Protein AF-A0A9D9M6G2-F1 (afdb_monomer_lite)

Foldseek 3Di:
DDPVVVVVPPPDDDDPPDPDDDDDDDDDDDDDDDDPPDPPPLQAAEAEAEAADPDCPFQSNLLSVLLQLLQPVQDPSYHYHYDYPNPDDPVPVDDDDDAAAAAEAEEEEQADPVGDPDPVVPVVQVVCCVGHRHYHYQYHYNADPDPDPVVDDPVVDDPVVSVVSCVVPVVVSSVSSSNNSNCRNVVD

pLDDT: mean 75.27, std 22.35, range [24.88, 98.12]

Radius of gyration: 24.52 Å; chains: 1; bounding box: 41×68×73 Å

Secondary structure (DSSP, 8-state):
--TTTHHHHSSSSS-------S---------------------PEEEEEEE--SSTTSHHHHHHHHHHHHHHTT-TTEEEEEEEGGG---SS----PPSS--EEEEEE-SS-GGG----TTTHHHHHHHHHT-PEEEEEE-S--S-S-GGGS--TTS-HHHHHHHHHHHHHHHHHHHHHHHHHHHHT-

Structure (mmCIF, N/CA/C/O backbone):
data_AF-A0A9D9M6G2-F1
#
_entry.id   AF-A0A9D9M6G2-F1
#
loop_
_atom_site.group_PDB
_atom_site.id
_atom_site.type_symbol
_atom_site.label_atom_id
_atom_site.label_alt_id
_atom_site.label_comp_id
_atom_site.label_asym_id
_atom_site.label_entity_id
_atom_site.label_seq_id
_atom_site.pdbx_PDB_ins_code
_atom_site.Cartn_x
_atom_site.Cartn_y
_atom_site.Cartn_z
_atom_site.occupancy
_atom_site.B_iso_or_equiv
_atom_site.auth_seq_id
_atom_site.auth_comp_id
_atom_site.auth_asym_id
_atom_site.auth_atom_id
_atom_site.pdbx_PDB_model_num
ATOM 1 N N . MET A 1 1 ? -18.001 -50.322 -8.646 1.00 49.09 1 MET A N 1
ATOM 2 C CA . MET A 1 1 ? -17.540 -49.793 -7.347 1.00 49.09 1 MET A CA 1
ATOM 3 C C . MET A 1 1 ? -18.207 -48.432 -7.159 1.00 49.09 1 MET A C 1
ATOM 5 O O . MET A 1 1 ? -18.022 -47.574 -8.016 1.00 49.09 1 MET A O 1
ATOM 9 N N . ASP A 1 2 ? -19.110 -48.299 -6.179 1.00 44.12 2 ASP A N 1
ATOM 10 C CA . ASP A 1 2 ? -19.956 -47.106 -5.958 1.00 44.12 2 ASP A CA 1
ATOM 11 C C . ASP A 1 2 ? -19.103 -45.955 -5.378 1.00 44.12 2 ASP A C 1
ATOM 13 O O . ASP A 1 2 ? -18.269 -46.165 -4.498 1.00 44.12 2 ASP A O 1
ATOM 17 N N . ARG A 1 3 ? -19.305 -44.718 -5.863 1.00 41.91 3 ARG A N 1
ATOM 18 C CA . ARG A 1 3 ? -18.607 -43.504 -5.386 1.00 41.91 3 ARG A CA 1
ATOM 19 C C . ARG A 1 3 ? -18.877 -43.193 -3.908 1.00 41.91 3 ARG A C 1
ATOM 21 O O . ARG A 1 3 ? -18.159 -42.386 -3.326 1.00 41.91 3 ARG A O 1
ATOM 28 N N . ARG A 1 4 ? -19.890 -43.817 -3.300 1.00 41.16 4 ARG A N 1
ATOM 29 C CA . ARG A 1 4 ? -20.199 -43.695 -1.867 1.00 41.16 4 ARG A CA 1
ATOM 30 C C . ARG A 1 4 ? -19.325 -44.570 -0.960 1.00 41.16 4 ARG A C 1
ATOM 32 O O . ARG A 1 4 ? -19.253 -44.275 0.230 1.00 41.16 4 ARG A O 1
ATOM 39 N N . ASP A 1 5 ? -18.606 -45.549 -1.511 1.00 43.22 5 ASP A N 1
ATOM 40 C CA . ASP A 1 5 ? -17.705 -46.420 -0.741 1.00 43.22 5 ASP A CA 1
ATOM 41 C C . ASP A 1 5 ? -16.263 -45.882 -0.682 1.00 43.22 5 ASP A C 1
ATOM 43 O O . ASP A 1 5 ? -15.567 -46.091 0.306 1.00 43.22 5 ASP A O 1
ATOM 47 N N . PHE A 1 6 ? -15.836 -45.072 -1.661 1.00 45.56 6 PHE A N 1
ATOM 48 C CA . PHE A 1 6 ? -14.508 -44.428 -1.663 1.00 45.56 6 PHE A CA 1
ATOM 49 C C . PHE A 1 6 ? -14.333 -43.393 -0.533 1.00 45.56 6 PHE A C 1
ATOM 51 O O . PHE A 1 6 ? -13.228 -43.173 -0.051 1.00 45.56 6 PHE A O 1
ATOM 58 N N . LEU A 1 7 ? -15.428 -42.789 -0.057 1.00 41.19 7 LEU A N 1
ATOM 59 C CA . LEU A 1 7 ? -15.407 -41.801 1.031 1.00 41.19 7 LEU A CA 1
ATOM 60 C C . LEU A 1 7 ? -15.422 -42.422 2.439 1.00 41.19 7 LEU A C 1
ATOM 62 O O . LEU A 1 7 ? -15.300 -41.690 3.419 1.00 41.19 7 LEU A O 1
ATOM 66 N N . LYS A 1 8 ? -15.555 -43.750 2.564 1.00 37.75 8 LYS A N 1
ATOM 67 C CA . LYS A 1 8 ? -15.544 -44.448 3.862 1.00 37.75 8 LYS A CA 1
ATOM 68 C C . LYS A 1 8 ? -14.192 -45.062 4.235 1.00 37.75 8 LYS A C 1
ATOM 70 O O . LYS A 1 8 ? -14.011 -45.400 5.398 1.00 37.75 8 LYS A O 1
ATOM 75 N N . GLU A 1 9 ? -13.227 -45.119 3.315 1.00 42.84 9 GLU A N 1
ATOM 76 C CA . GLU A 1 9 ? -11.893 -45.692 3.579 1.00 42.84 9 GLU A CA 1
ATOM 77 C C . GLU A 1 9 ? -10.728 -44.685 3.519 1.00 42.84 9 GLU A C 1
ATOM 79 O O . GLU A 1 9 ? -9.611 -45.034 3.882 1.00 42.84 9 GLU A O 1
ATOM 84 N N . SER A 1 10 ? -10.959 -43.412 3.169 1.00 36.81 10 SER A N 1
ATOM 85 C CA . SER A 1 10 ? -9.901 -42.379 3.153 1.00 36.81 10 SER A CA 1
ATOM 86 C C . SER A 1 10 ? -9.982 -41.354 4.298 1.00 36.81 10 SER A C 1
ATOM 88 O O . SER A 1 10 ? -9.267 -40.356 4.273 1.00 36.81 10 SER A O 1
ATOM 90 N N . ALA A 1 11 ? -10.861 -41.565 5.286 1.00 38.44 11 ALA A N 1
ATOM 91 C CA . ALA A 1 11 ? -11.094 -40.642 6.408 1.00 38.44 11 ALA A CA 1
ATOM 92 C C . ALA A 1 11 ? -10.536 -41.133 7.760 1.00 38.44 11 ALA A C 1
ATOM 94 O O . ALA A 1 11 ? -10.826 -40.545 8.801 1.00 38.44 11 ALA A O 1
ATOM 95 N N . ILE A 1 12 ? -9.718 -42.190 7.769 1.00 37.72 12 ILE A N 1
ATOM 96 C CA . ILE A 1 12 ? -9.075 -42.705 8.982 1.00 37.72 12 ILE A CA 1
ATOM 97 C C . ILE A 1 12 ? -7.568 -42.744 8.751 1.00 37.72 12 ILE A C 1
ATOM 99 O O . ILE A 1 12 ? -7.065 -43.576 8.005 1.00 37.72 12 ILE A O 1
ATOM 103 N N . GLY A 1 13 ? -6.857 -41.842 9.425 1.00 33.88 13 GLY A N 1
ATOM 104 C CA . GLY A 1 13 ? -5.403 -41.891 9.540 1.00 33.88 13 GLY A CA 1
ATOM 105 C C . GLY A 1 13 ? -4.716 -40.615 9.083 1.00 33.88 13 GLY A C 1
ATOM 106 O O . GLY A 1 13 ? -4.194 -40.572 7.978 1.00 33.88 13 GLY A O 1
ATOM 107 N N . ILE A 1 14 ? -4.704 -39.595 9.951 1.00 29.80 14 ILE A N 1
ATOM 108 C CA . ILE A 1 14 ? -3.512 -38.845 10.406 1.00 29.80 14 ILE A CA 1
ATOM 109 C C . ILE A 1 14 ? -3.977 -37.545 11.104 1.00 29.80 14 ILE A C 1
ATOM 111 O O . ILE A 1 14 ? -4.541 -36.645 10.492 1.00 29.80 14 ILE A O 1
ATOM 115 N N . ALA A 1 15 ? -3.681 -37.472 12.408 1.00 29.16 15 ALA A N 1
ATOM 116 C CA . ALA A 1 15 ? -3.477 -36.253 13.204 1.00 29.16 15 ALA A CA 1
ATOM 117 C C . ALA A 1 15 ? -4.670 -35.487 13.828 1.00 29.16 15 ALA A C 1
ATOM 119 O O . ALA A 1 15 ? -4.557 -34.295 14.100 1.00 29.16 15 ALA A O 1
ATOM 120 N N . ALA A 1 16 ? -5.736 -36.179 14.240 1.00 28.59 16 ALA A N 1
ATOM 121 C CA . ALA A 1 16 ? -6.472 -35.791 15.453 1.00 28.59 16 ALA A CA 1
ATOM 122 C C . ALA A 1 16 ? -5.753 -36.387 16.681 1.00 28.59 16 ALA A C 1
ATOM 124 O O . ALA A 1 16 ? -6.179 -37.400 17.225 1.00 28.59 16 ALA A O 1
ATOM 125 N N . LEU A 1 17 ? -4.592 -35.832 17.056 1.00 28.36 17 LEU A N 1
ATOM 126 C CA . LEU A 1 17 ? -3.816 -36.303 18.214 1.00 28.36 17 LEU A CA 1
ATOM 127 C C . LEU A 1 17 ? -2.904 -35.193 18.774 1.00 28.36 17 LEU A C 1
ATOM 129 O O . LEU A 1 17 ? -1.685 -35.269 18.694 1.00 28.36 17 LEU A O 1
ATOM 133 N N . ALA A 1 18 ? -3.507 -34.126 19.308 1.00 25.58 18 ALA A N 1
ATOM 134 C CA . ALA A 1 18 ? -2.809 -33.129 20.134 1.00 25.58 18 ALA A CA 1
ATOM 135 C C . ALA A 1 18 ? -3.772 -32.368 21.072 1.00 25.58 18 ALA A C 1
ATOM 137 O O . ALA A 1 18 ? -3.636 -31.164 21.267 1.00 25.58 18 ALA A O 1
ATOM 138 N N . PHE A 1 19 ? -4.776 -33.055 21.633 1.00 25.86 19 PHE A N 1
ATOM 139 C CA . PHE A 1 19 ? -5.752 -32.449 22.550 1.00 25.86 19 PHE A CA 1
ATOM 140 C C . PHE A 1 19 ? -5.958 -33.288 23.821 1.00 25.86 19 PHE A C 1
ATOM 142 O O . PHE A 1 19 ? -7.085 -33.587 24.179 1.00 25.86 19 PHE A O 1
ATOM 149 N N . THR A 1 20 ? -4.880 -33.686 24.506 1.00 27.19 20 THR A N 1
ATOM 150 C CA . THR A 1 20 ? -4.942 -34.270 25.868 1.00 27.19 20 THR A CA 1
ATOM 151 C C . THR A 1 20 ? -3.605 -34.100 26.600 1.00 27.19 20 THR A C 1
ATOM 153 O O . THR A 1 20 ? -2.796 -35.018 26.687 1.00 27.19 20 THR A O 1
ATOM 156 N N . SER A 1 21 ? -3.349 -32.888 27.077 1.00 24.88 21 SER A N 1
ATOM 157 C CA . SER A 1 21 ? -2.364 -32.529 28.109 1.00 24.88 21 SER A CA 1
ATOM 158 C C . SER A 1 21 ? -2.663 -31.054 28.385 1.00 24.88 21 SER A C 1
ATOM 160 O O . SER A 1 21 ? -2.397 -30.213 27.539 1.00 24.88 21 SER A O 1
ATOM 162 N N . LEU A 1 22 ? -3.407 -30.653 29.414 1.00 28.62 22 LEU A N 1
ATOM 163 C CA . LEU A 1 22 ? -3.025 -30.776 30.811 1.00 28.62 22 LEU A CA 1
ATOM 164 C C . LEU A 1 22 ? -4.238 -30.373 31.683 1.00 28.62 22 LEU A C 1
ATOM 166 O O . LEU A 1 22 ? -4.381 -29.218 32.069 1.00 28.62 22 LEU A O 1
ATOM 170 N N . LEU A 1 23 ? -5.146 -31.303 31.964 1.00 31.20 23 LEU A N 1
ATOM 171 C CA . LEU A 1 23 ? -6.143 -31.156 33.025 1.00 31.20 23 LEU A CA 1
ATOM 172 C C . LEU A 1 23 ? -6.318 -32.531 33.652 1.00 31.20 23 LEU A C 1
ATOM 174 O O . LEU A 1 23 ? -7.032 -33.353 33.100 1.00 31.20 23 LEU A O 1
ATOM 178 N N . ASP A 1 24 ? -5.570 -32.781 34.725 1.00 33.12 24 ASP A N 1
ATOM 179 C CA . ASP A 1 24 ? -6.000 -33.582 35.875 1.00 33.12 24 ASP A CA 1
ATOM 180 C C . ASP A 1 24 ? -4.884 -33.592 36.930 1.00 33.12 24 ASP A C 1
ATOM 182 O O . ASP A 1 24 ? -4.073 -34.504 37.039 1.00 33.12 24 ASP A O 1
ATOM 186 N N . HIS A 1 25 ? -4.868 -32.543 37.748 1.00 37.06 25 HIS A N 1
ATOM 187 C CA . HIS A 1 25 ? -4.640 -32.721 39.176 1.00 37.06 25 HIS A CA 1
ATOM 188 C C . HIS A 1 25 ? -5.769 -31.985 39.894 1.00 37.06 25 HIS A C 1
ATOM 190 O O . HIS A 1 25 ? -5.818 -30.757 39.934 1.00 37.06 25 HIS A O 1
ATOM 196 N N . GLN A 1 26 ? -6.723 -32.763 40.402 1.00 36.97 26 GLN A N 1
ATOM 197 C CA . GLN A 1 26 ? -7.749 -32.290 41.321 1.00 36.97 26 GLN A CA 1
ATOM 198 C C . GLN A 1 26 ? -7.142 -31.941 42.685 1.00 36.97 26 GLN A C 1
ATOM 200 O O . GLN A 1 26 ? -6.177 -32.584 43.096 1.00 36.97 26 GLN A O 1
ATOM 205 N N . VAL A 1 27 ? -7.764 -30.996 43.406 1.00 30.14 27 VAL A N 1
ATOM 206 C CA . VAL A 1 27 ? -8.421 -31.237 44.713 1.00 30.14 27 VAL A CA 1
ATOM 207 C C . VAL A 1 27 ? -9.147 -29.962 45.215 1.00 30.14 27 VAL A C 1
ATOM 209 O O . VAL A 1 27 ? -8.567 -28.884 45.275 1.00 30.14 27 VAL A O 1
ATOM 212 N N . ALA A 1 28 ? -10.405 -30.181 45.635 1.00 30.97 28 ALA A N 1
ATOM 213 C CA . ALA A 1 28 ? -11.225 -29.495 46.657 1.00 30.97 28 ALA A CA 1
ATOM 214 C C . ALA A 1 28 ? -11.990 -28.168 46.383 1.00 30.97 28 ALA A C 1
ATOM 216 O O . ALA A 1 28 ? -11.460 -27.071 46.496 1.00 30.97 28 ALA A O 1
ATOM 217 N N . ALA A 1 29 ? -13.308 -28.353 46.184 1.00 33.28 29 ALA A N 1
ATOM 218 C CA . ALA A 1 29 ? -14.480 -27.770 46.879 1.00 33.28 29 ALA A CA 1
ATOM 219 C C . ALA A 1 29 ? -14.690 -26.235 47.026 1.00 33.28 29 ALA A C 1
ATOM 221 O O . ALA A 1 29 ? -13.893 -25.506 47.601 1.00 33.28 29 ALA A O 1
ATOM 222 N N . ALA A 1 30 ? -15.879 -25.804 46.575 1.00 36.81 30 ALA A N 1
ATOM 223 C CA . ALA A 1 30 ? -16.437 -24.441 46.520 1.00 36.81 30 ALA A CA 1
ATOM 224 C C . ALA A 1 30 ? -16.977 -23.907 47.883 1.00 36.81 30 ALA A C 1
ATOM 226 O O . ALA A 1 30 ? -17.048 -24.686 48.835 1.00 36.81 30 ALA A O 1
ATOM 227 N N . PRO A 1 31 ? -17.417 -22.624 48.002 1.00 42.97 31 PRO A N 1
ATOM 228 C CA . PRO A 1 31 ? -18.751 -22.259 47.495 1.00 42.97 31 PRO A CA 1
ATOM 229 C C . PRO A 1 31 ? -18.906 -20.852 46.867 1.00 42.97 31 PRO A C 1
ATOM 231 O O . PRO A 1 31 ? -18.191 -19.905 47.168 1.00 42.97 31 PRO A O 1
ATOM 234 N N . ALA A 1 32 ? -19.906 -20.784 45.983 1.00 47.78 32 ALA A N 1
ATOM 235 C CA . ALA A 1 32 ? -20.734 -19.653 45.554 1.00 47.78 32 ALA A CA 1
ATOM 236 C C . ALA A 1 32 ? -20.305 -18.216 45.922 1.00 47.78 32 ALA A C 1
ATOM 238 O O . ALA A 1 32 ? -20.498 -17.787 47.050 1.00 47.78 32 ALA A O 1
ATOM 239 N N . GLU A 1 33 ? -19.946 -17.416 44.910 1.00 39.28 33 GLU A N 1
ATOM 240 C CA . GLU A 1 33 ? -20.685 -16.183 44.604 1.00 39.28 33 GLU A CA 1
ATOM 241 C C . GLU A 1 33 ? -20.254 -15.537 43.278 1.00 39.28 33 GLU A C 1
ATOM 243 O O . GLU A 1 33 ? -19.082 -15.468 42.917 1.00 39.28 33 GLU A O 1
ATOM 248 N N . ARG A 1 34 ? -21.261 -14.963 42.611 1.00 37.72 34 ARG A N 1
ATOM 249 C CA . ARG A 1 34 ? -21.182 -13.984 41.520 1.00 37.72 34 ARG A CA 1
ATOM 250 C C . ARG A 1 34 ? -20.917 -14.509 40.107 1.00 37.72 34 ARG A C 1
ATOM 252 O O . ARG A 1 34 ? -19.936 -14.187 39.442 1.00 37.72 34 ARG A O 1
ATOM 259 N N . ILE A 1 35 ? -21.977 -15.106 39.564 1.00 47.25 35 ILE A N 1
ATOM 260 C CA . ILE A 1 35 ? -22.379 -14.877 38.173 1.00 47.25 35 ILE A CA 1
ATOM 261 C C . ILE A 1 35 ? -22.394 -13.357 37.930 1.00 47.25 35 ILE A C 1
ATOM 263 O O . ILE A 1 35 ? -23.303 -12.648 38.359 1.00 47.25 35 ILE A O 1
ATOM 267 N N . LYS A 1 36 ? -21.380 -12.834 37.239 1.00 39.78 36 LYS A N 1
ATOM 268 C CA . LYS A 1 36 ? -21.547 -11.638 36.414 1.00 39.78 36 LYS A CA 1
ATOM 269 C C . LYS A 1 36 ? -21.585 -12.121 34.983 1.00 39.78 36 LYS A C 1
ATOM 271 O O . LYS A 1 36 ? -20.552 -12.244 34.334 1.00 39.78 36 LYS A O 1
ATOM 276 N N . ASN A 1 37 ? -22.803 -12.379 34.527 1.00 39.97 37 ASN A N 1
ATOM 277 C CA . ASN A 1 37 ? -23.152 -12.404 33.121 1.00 39.97 37 ASN A CA 1
ATOM 278 C C . ASN A 1 37 ? -22.833 -11.001 32.567 1.00 39.97 37 ASN A C 1
ATOM 280 O O . ASN A 1 37 ? -23.676 -10.108 32.553 1.00 39.97 37 ASN A O 1
ATOM 284 N N . ARG A 1 38 ? -21.558 -10.738 32.254 1.00 42.47 38 ARG A N 1
ATOM 285 C CA . ARG A 1 38 ? -21.206 -9.618 31.392 1.00 42.47 38 ARG A CA 1
ATOM 286 C C . ARG A 1 38 ? -21.662 -10.088 30.033 1.00 42.47 38 ARG A C 1
ATOM 288 O O . ARG A 1 38 ? -21.089 -11.044 29.523 1.00 42.47 38 ARG A O 1
ATOM 295 N N . ASN A 1 39 ? -22.672 -9.433 29.473 1.00 41.94 39 ASN A N 1
ATOM 296 C CA . ASN A 1 39 ? -22.842 -9.403 28.031 1.00 41.94 39 ASN A CA 1
ATOM 297 C C . ASN A 1 39 ? -21.440 -9.238 27.435 1.00 41.94 39 ASN A C 1
ATOM 299 O O . ASN A 1 39 ? -20.820 -8.184 27.601 1.00 41.94 39 ASN A O 1
ATOM 303 N N . SER A 1 40 ? -20.889 -10.310 26.866 1.00 50.69 40 SER A N 1
ATOM 304 C CA . SER A 1 40 ? -19.589 -10.296 26.217 1.00 50.69 40 SER A CA 1
ATOM 305 C C . SER A 1 40 ? -19.800 -9.565 24.905 1.00 50.69 40 SER A C 1
ATOM 307 O O . SER A 1 40 ? -19.929 -10.169 23.843 1.00 50.69 40 SER A O 1
ATOM 309 N N . HIS A 1 41 ? -19.945 -8.247 24.991 1.00 56.59 41 HIS A N 1
ATOM 310 C CA . HIS A 1 41 ? -19.775 -7.382 23.848 1.00 56.59 41 HIS A CA 1
ATOM 311 C C . HIS A 1 41 ? -18.325 -7.578 23.434 1.00 56.59 41 HIS A C 1
ATOM 313 O O . HIS A 1 41 ? -17.411 -7.021 24.041 1.00 56.59 41 HIS A O 1
ATOM 319 N N . ILE A 1 42 ? -18.119 -8.474 22.470 1.00 61.81 42 ILE A N 1
ATOM 320 C CA . ILE A 1 42 ? -16.863 -8.577 21.748 1.00 61.81 42 ILE A CA 1
ATOM 321 C C . ILE A 1 42 ? -16.598 -7.159 21.248 1.00 61.81 42 ILE A C 1
ATOM 323 O O . ILE A 1 42 ? -17.396 -6.610 20.486 1.00 61.81 42 ILE A O 1
ATOM 327 N N . ASN A 1 43 ? -15.555 -6.519 21.777 1.00 77.06 43 ASN A N 1
ATOM 328 C CA . ASN A 1 43 ? -15.225 -5.155 21.403 1.00 77.06 43 ASN A CA 1
ATOM 329 C C . ASN A 1 43 ? -14.644 -5.194 19.991 1.00 77.06 43 ASN A C 1
ATOM 331 O O . ASN A 1 43 ? -13.453 -5.428 19.813 1.00 77.06 43 ASN A O 1
ATOM 335 N N . MET A 1 44 ? -15.514 -5.035 19.000 1.00 81.50 44 MET A N 1
ATOM 336 C CA . MET A 1 44 ? -15.146 -5.124 17.596 1.00 81.50 44 MET A CA 1
ATOM 337 C C . MET A 1 44 ? -14.180 -3.993 17.227 1.00 81.50 44 MET A C 1
ATOM 339 O O . MET A 1 44 ? -14.533 -2.813 17.313 1.00 81.50 44 MET A O 1
ATOM 343 N N . LYS A 1 45 ? -12.971 -4.337 16.781 1.00 88.06 45 LYS A N 1
ATOM 344 C CA . LYS A 1 45 ? -12.016 -3.365 16.239 1.00 88.06 45 LYS A CA 1
ATOM 345 C C . LYS A 1 45 ? -12.280 -3.181 14.754 1.00 88.06 45 LYS A C 1
ATOM 347 O O . LYS A 1 45 ? -12.259 -4.148 14.002 1.00 88.06 45 LYS A O 1
ATOM 352 N N . LYS A 1 46 ? -12.485 -1.936 14.329 1.00 89.19 46 LYS A N 1
ATOM 353 C CA . LYS A 1 46 ? -12.722 -1.595 12.923 1.00 89.19 46 LYS A CA 1
ATOM 354 C C . LYS A 1 46 ? -11.460 -1.029 12.288 1.00 89.19 46 LYS A C 1
ATOM 356 O O . LYS A 1 46 ? -10.904 -0.057 12.792 1.00 89.19 46 LYS A O 1
ATOM 361 N N . ILE A 1 47 ? -11.044 -1.609 11.170 1.00 90.56 47 ILE A N 1
ATOM 362 C CA . ILE A 1 47 ? -9.945 -1.136 10.327 1.00 90.56 47 ILE A CA 1
ATOM 363 C C . ILE A 1 47 ? -10.521 -0.790 8.956 1.00 90.56 47 ILE A C 1
ATOM 365 O O . ILE A 1 47 ? -11.188 -1.613 8.326 1.00 90.56 47 ILE A O 1
ATOM 369 N N . ILE A 1 48 ? -10.260 0.431 8.493 1.00 89.31 48 ILE A N 1
ATOM 370 C CA . ILE A 1 48 ? -10.667 0.896 7.166 1.00 89.31 48 ILE A CA 1
ATOM 371 C C . ILE A 1 48 ? -9.430 0.925 6.273 1.00 89.31 48 ILE A C 1
ATOM 373 O O . ILE A 1 48 ? -8.447 1.591 6.584 1.00 89.31 48 ILE A O 1
ATOM 377 N N . VAL A 1 49 ? -9.491 0.205 5.158 1.00 89.94 49 VAL A N 1
ATOM 378 C CA . VAL A 1 49 ? -8.455 0.185 4.124 1.00 89.94 49 VAL A CA 1
ATOM 379 C C . VAL A 1 49 ? -8.946 1.030 2.957 1.00 89.94 49 VAL A C 1
ATOM 381 O O . VAL A 1 49 ? -9.969 0.705 2.362 1.00 89.94 49 VAL A O 1
ATOM 384 N N . ILE A 1 50 ? -8.241 2.110 2.624 1.00 88.06 50 ILE A N 1
ATOM 385 C CA . ILE A 1 50 ? -8.603 2.988 1.504 1.00 88.06 50 ILE A CA 1
ATOM 386 C C . ILE A 1 50 ? -7.715 2.646 0.306 1.00 88.06 50 ILE A C 1
ATOM 388 O O . ILE A 1 50 ? -6.505 2.849 0.347 1.00 88.06 50 ILE A O 1
ATOM 392 N N . ASP A 1 51 ? -8.318 2.130 -0.762 1.00 86.19 51 ASP A N 1
ATOM 393 C CA . ASP A 1 51 ? -7.643 1.849 -2.029 1.00 86.19 51 ASP A CA 1
ATOM 394 C C . ASP A 1 51 ? -7.834 3.017 -3.001 1.00 86.19 51 ASP A C 1
ATOM 396 O O . ASP A 1 51 ? -8.912 3.222 -3.566 1.00 86.19 51 ASP A O 1
ATOM 400 N N . GLY A 1 52 ? -6.763 3.782 -3.205 1.00 83.44 52 GLY A N 1
ATOM 401 C CA . GLY A 1 52 ? -6.693 4.859 -4.192 1.00 83.44 52 GLY A CA 1
ATOM 402 C C . GLY A 1 52 ? -6.244 4.405 -5.583 1.00 83.44 52 GLY A C 1
ATOM 403 O O . GLY A 1 52 ? -5.876 5.245 -6.398 1.00 83.44 52 GLY A O 1
ATOM 404 N N . GLY A 1 53 ? -6.195 3.102 -5.869 1.00 80.25 53 GLY A N 1
ATOM 405 C CA . GLY A 1 53 ? -5.735 2.562 -7.144 1.00 80.25 53 GLY A CA 1
ATOM 406 C C . GLY A 1 53 ? -6.864 2.360 -8.169 1.00 80.25 53 GLY A C 1
ATOM 407 O O . GLY A 1 53 ? -7.845 1.676 -7.867 1.00 80.25 53 GLY A O 1
ATOM 408 N N . PRO A 1 54 ? -6.707 2.812 -9.433 1.00 81.56 54 PRO A N 1
ATOM 409 C CA . PRO A 1 54 ? -7.694 2.557 -10.491 1.00 81.56 54 PRO A CA 1
ATOM 410 C C . PRO A 1 54 ? -7.712 1.100 -10.974 1.00 81.56 54 PRO A C 1
ATOM 412 O O . PRO A 1 54 ? -8.602 0.694 -11.713 1.00 81.56 54 PRO A O 1
ATOM 415 N N . ARG A 1 55 ? -6.700 0.302 -10.609 1.00 85.75 55 ARG A N 1
ATOM 416 C CA . ARG A 1 55 ? -6.452 -1.033 -11.164 1.00 85.75 55 ARG A CA 1
ATOM 417 C C . ARG A 1 55 ? -6.799 -2.119 -10.137 1.00 85.75 55 ARG A C 1
ATOM 419 O O . ARG A 1 55 ? -5.914 -2.487 -9.355 1.00 85.75 55 ARG A O 1
ATOM 426 N N . PRO A 1 56 ? -8.034 -2.659 -10.133 1.00 80.88 56 PRO A N 1
ATOM 427 C CA . PRO A 1 56 ? -8.373 -3.776 -9.259 1.00 80.88 56 PRO A CA 1
ATOM 428 C C . PRO A 1 56 ? -7.447 -4.948 -9.577 1.00 80.88 56 PRO A C 1
ATOM 430 O O . PRO A 1 56 ? -7.272 -5.305 -10.743 1.00 80.88 56 PRO A O 1
ATOM 433 N N . ASN A 1 57 ? -6.853 -5.555 -8.552 1.00 88.94 57 ASN A N 1
ATOM 434 C CA . ASN A 1 57 ? -5.972 -6.732 -8.639 1.00 88.94 57 ASN A CA 1
ATOM 435 C C . ASN A 1 57 ? -4.518 -6.484 -9.092 1.00 88.94 57 ASN A C 1
ATOM 437 O O . ASN A 1 57 ? -3.768 -7.444 -9.281 1.00 88.94 57 ASN A O 1
ATOM 441 N N . MET A 1 58 ? -4.087 -5.233 -9.269 1.00 91.75 58 MET A N 1
ATOM 442 C CA . MET A 1 58 ? -2.664 -4.919 -9.495 1.00 91.75 58 MET A CA 1
ATOM 443 C C . MET A 1 58 ? -1.917 -4.736 -8.161 1.00 91.75 58 MET A C 1
ATOM 445 O O . MET A 1 58 ? -2.463 -5.032 -7.101 1.00 91.75 58 MET A O 1
ATOM 449 N N . ASN A 1 59 ? -0.662 -4.275 -8.204 1.00 93.44 59 ASN A N 1
ATOM 450 C CA . ASN A 1 59 ? 0.250 -4.267 -7.050 1.00 93.44 59 ASN A CA 1
ATOM 451 C C . ASN A 1 59 ? -0.369 -3.649 -5.786 1.00 93.44 59 ASN A C 1
ATOM 453 O O . ASN A 1 59 ? -0.346 -4.276 -4.733 1.00 93.44 59 ASN A O 1
ATOM 457 N N . THR A 1 60 ? -0.955 -2.448 -5.885 1.00 90.81 60 THR A N 1
ATOM 458 C CA . THR A 1 60 ? -1.543 -1.751 -4.727 1.00 90.81 60 THR A CA 1
ATOM 459 C C . THR A 1 60 ? -2.682 -2.564 -4.118 1.00 90.81 60 THR A C 1
ATOM 461 O O . THR A 1 60 ? -2.679 -2.815 -2.919 1.00 90.81 60 THR A O 1
ATOM 464 N N . ALA A 1 61 ? -3.602 -3.062 -4.948 1.00 90.94 61 ALA A N 1
ATOM 465 C CA . ALA A 1 61 ? -4.714 -3.890 -4.491 1.00 90.94 61 ALA A CA 1
ATOM 466 C C . ALA A 1 61 ? -4.231 -5.185 -3.812 1.00 90.94 61 ALA A C 1
ATOM 468 O O . ALA A 1 61 ? -4.769 -5.561 -2.775 1.00 90.94 61 ALA A O 1
ATOM 469 N N . GLN A 1 62 ? -3.188 -5.834 -4.343 1.00 95.94 62 GLN A N 1
ATOM 470 C CA . GLN A 1 62 ? -2.600 -7.036 -3.737 1.00 95.94 62 GLN A CA 1
ATOM 471 C C . GLN A 1 62 ? -1.951 -6.740 -2.377 1.00 95.94 62 GLN A C 1
ATOM 473 O O . GLN A 1 62 ? -2.173 -7.482 -1.422 1.00 95.94 62 GLN A O 1
ATOM 478 N N . MET A 1 63 ? -1.216 -5.631 -2.251 1.00 97.06 63 MET A N 1
ATOM 479 C CA . MET A 1 63 ? -0.633 -5.210 -0.971 1.00 97.06 63 MET A CA 1
ATOM 480 C C . MET A 1 63 ? -1.718 -4.894 0.067 1.00 97.06 63 MET A C 1
ATOM 482 O O . MET A 1 63 ? -1.638 -5.349 1.207 1.00 97.06 63 MET A O 1
ATOM 486 N N . LEU A 1 64 ? -2.770 -4.166 -0.324 1.00 95.44 64 LEU A N 1
ATOM 487 C CA . LEU A 1 64 ? -3.905 -3.847 0.551 1.00 95.44 64 LEU A CA 1
ATOM 488 C C . LEU A 1 64 ? -4.695 -5.103 0.952 1.00 95.44 64 LEU A C 1
ATOM 490 O O . LEU A 1 64 ? -5.156 -5.208 2.089 1.00 95.44 64 LEU A O 1
ATOM 494 N N . GLN A 1 65 ? -4.813 -6.084 0.053 1.00 96.19 65 GLN A N 1
ATOM 495 C CA . GLN A 1 65 ? -5.398 -7.384 0.369 1.00 96.19 65 GLN A CA 1
ATOM 496 C C . GLN A 1 65 ? -4.553 -8.132 1.406 1.00 96.19 65 GLN A C 1
ATOM 498 O O . GLN A 1 65 ? -5.101 -8.589 2.408 1.00 96.19 65 GLN A O 1
ATOM 503 N N . LYS A 1 66 ? -3.229 -8.213 1.218 1.00 98.00 66 LYS A N 1
ATOM 504 C CA . LYS A 1 66 ? -2.329 -8.849 2.192 1.00 98.00 66 LYS A CA 1
ATOM 505 C C . LYS A 1 66 ? -2.356 -8.168 3.546 1.00 98.00 66 LYS A C 1
ATOM 507 O O . LYS A 1 66 ? -2.429 -8.850 4.564 1.00 98.00 66 LYS A O 1
ATOM 512 N N . PHE A 1 67 ? -2.402 -6.843 3.565 1.00 97.94 67 PHE A N 1
ATOM 513 C CA . PHE A 1 67 ? -2.634 -6.083 4.785 1.00 97.94 67 PHE A CA 1
ATOM 514 C C . PHE A 1 67 ? -3.939 -6.496 5.482 1.00 97.94 67 PHE A C 1
ATOM 516 O O . PHE A 1 67 ? -3.940 -6.799 6.675 1.00 97.94 67 PHE A O 1
ATOM 523 N N . ALA A 1 68 ? -5.049 -6.570 4.746 1.00 95.56 68 ALA A N 1
ATOM 524 C CA . ALA A 1 68 ? -6.335 -6.970 5.308 1.00 95.56 68 ALA A CA 1
ATOM 525 C C . ALA A 1 68 ? -6.334 -8.425 5.818 1.00 95.56 68 ALA A C 1
ATOM 527 O O . ALA A 1 68 ? -6.911 -8.702 6.868 1.00 95.56 68 ALA A O 1
ATOM 528 N N . GLU A 1 69 ? -5.675 -9.350 5.112 1.00 96.44 69 GLU A N 1
ATOM 529 C CA . GLU A 1 69 ? -5.446 -10.732 5.565 1.00 96.44 69 GLU A CA 1
ATOM 530 C C . GLU A 1 69 ? -4.661 -10.756 6.886 1.00 96.44 69 GLU A C 1
ATOM 532 O O . GLU A 1 69 ? -5.072 -11.412 7.845 1.00 96.44 69 GLU A O 1
ATOM 537 N N . GLY A 1 70 ? -3.584 -9.973 6.970 1.00 96.31 70 GLY A N 1
ATOM 538 C CA . GLY A 1 70 ? -2.770 -9.828 8.173 1.00 96.31 70 GLY A CA 1
ATOM 539 C C . GLY A 1 70 ? -3.557 -9.304 9.368 1.00 96.31 70 GLY A C 1
ATOM 540 O O . GLY A 1 70 ? -3.485 -9.877 10.455 1.00 96.31 70 GLY A O 1
ATOM 541 N N . ALA A 1 71 ? -4.369 -8.269 9.162 1.00 95.38 71 ALA A N 1
ATOM 542 C CA . ALA A 1 71 ? -5.245 -7.715 10.189 1.00 95.38 71 ALA A CA 1
ATOM 543 C C . ALA A 1 71 ? -6.278 -8.737 10.692 1.00 95.38 71 ALA A C 1
ATOM 545 O O . ALA A 1 71 ? -6.401 -8.945 11.898 1.00 95.38 71 ALA A O 1
ATOM 546 N N . ARG A 1 72 ? -6.972 -9.434 9.781 1.00 94.12 72 ARG A N 1
ATOM 547 C CA . ARG A 1 72 ? -7.963 -10.465 10.144 1.00 94.12 72 ARG A CA 1
ATOM 548 C C . ARG A 1 72 ? -7.339 -11.663 10.859 1.00 94.12 72 ARG A C 1
ATOM 550 O O . ARG A 1 72 ? -8.006 -12.294 11.671 1.00 94.12 72 ARG A O 1
ATOM 557 N N . SER A 1 73 ? -6.058 -11.951 10.618 1.00 95.12 73 SER A N 1
ATOM 558 C CA . SER A 1 73 ? -5.354 -13.047 11.297 1.00 95.12 73 SER A CA 1
ATOM 559 C C . SER A 1 73 ? -5.234 -12.878 12.820 1.00 95.12 73 SER A C 1
ATOM 561 O O . SER A 1 73 ? -4.860 -13.830 13.499 1.00 95.12 73 SER A O 1
ATOM 563 N N . GLN A 1 74 ? -5.527 -11.690 13.370 1.00 93.81 74 GLN A N 1
ATOM 564 C CA . GLN A 1 74 ? -5.460 -11.427 14.813 1.00 93.81 74 GLN A CA 1
ATOM 565 C C . GLN A 1 74 ? -6.692 -11.869 15.608 1.00 93.81 74 GLN A C 1
ATOM 567 O O . GLN A 1 74 ? -6.574 -12.052 16.817 1.00 93.81 74 GLN A O 1
ATOM 572 N N . GLY A 1 75 ? -7.846 -12.067 14.969 1.00 89.50 75 GLY A N 1
ATOM 573 C CA . GLY A 1 75 ? -9.050 -12.498 15.676 1.00 89.50 75 GLY A CA 1
ATOM 574 C C . GLY A 1 75 ? -10.342 -12.210 14.919 1.00 89.50 75 GLY A C 1
ATOM 575 O O . GLY A 1 75 ? -10.396 -11.359 14.032 1.00 89.50 75 GLY A O 1
ATOM 576 N N . ALA A 1 76 ? -11.405 -12.927 15.291 1.00 86.50 76 ALA A N 1
ATOM 577 C CA . ALA A 1 76 ? -12.748 -12.746 14.731 1.00 86.50 76 ALA A CA 1
ATOM 578 C C . ALA A 1 76 ? -13.418 -11.428 15.171 1.00 86.50 76 ALA A C 1
ATOM 580 O O . ALA A 1 76 ? -14.442 -11.037 14.619 1.00 86.50 76 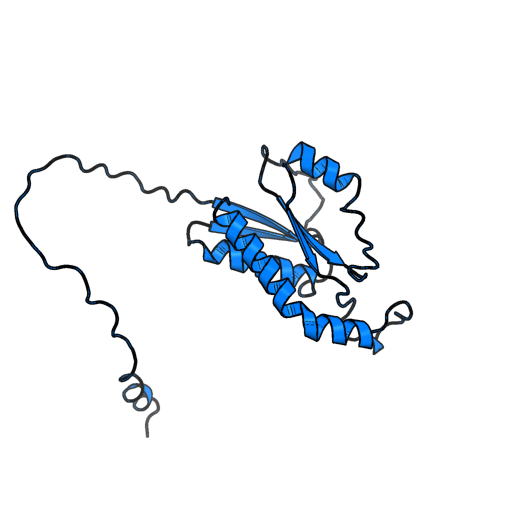ALA A O 1
ATOM 581 N N . ASP A 1 77 ? -12.844 -10.739 16.157 1.00 89.31 77 ASP A N 1
ATOM 582 C CA . ASP A 1 77 ? -13.245 -9.418 16.634 1.00 89.31 77 ASP A CA 1
ATOM 583 C C . ASP A 1 77 ? -12.701 -8.264 15.768 1.00 89.31 77 ASP A C 1
ATOM 585 O O . ASP A 1 77 ? -13.044 -7.105 16.009 1.00 89.31 77 ASP A O 1
ATOM 589 N N . ILE A 1 78 ? -11.882 -8.557 14.749 1.00 91.88 78 ILE A N 1
ATOM 590 C CA . ILE A 1 78 ? -11.356 -7.569 13.801 1.00 91.88 78 ILE A CA 1
ATOM 591 C C . ILE A 1 78 ? -12.268 -7.465 12.568 1.00 91.88 78 ILE A C 1
ATOM 593 O O . ILE A 1 78 ? -12.285 -8.335 11.697 1.00 91.88 78 ILE A O 1
ATOM 597 N N . GLU A 1 79 ? -12.976 -6.346 12.440 1.00 91.31 79 GLU A N 1
ATOM 598 C CA . GLU A 1 79 ? -13.690 -5.962 11.223 1.00 91.31 79 GLU A CA 1
ATOM 599 C C . GLU A 1 79 ? -12.746 -5.166 10.310 1.00 91.31 79 GLU A C 1
ATOM 601 O O . GLU A 1 79 ? -12.277 -4.087 10.673 1.00 91.31 79 GLU A O 1
ATOM 606 N N . VAL A 1 80 ? -12.486 -5.665 9.098 1.00 91.25 80 VAL A N 1
ATOM 607 C CA . VAL A 1 80 ? -11.719 -4.931 8.076 1.00 91.25 80 VAL A CA 1
ATOM 608 C C . VAL A 1 80 ? -12.622 -4.600 6.895 1.00 91.25 80 VAL A C 1
ATOM 610 O O . VAL A 1 80 ? -13.071 -5.515 6.194 1.00 91.25 80 VAL A O 1
ATOM 613 N N . LYS A 1 81 ? -12.835 -3.304 6.645 1.00 88.00 81 LYS A N 1
ATOM 614 C CA . LYS A 1 81 ? -13.592 -2.779 5.502 1.00 88.00 81 LYS A CA 1
ATOM 615 C C . LYS A 1 81 ? -12.647 -2.122 4.502 1.00 88.00 81 LYS A C 1
ATOM 617 O O . LYS A 1 81 ? -11.962 -1.161 4.842 1.00 88.00 81 LYS A O 1
ATOM 622 N N . THR A 1 82 ? -12.654 -2.596 3.261 1.00 85.38 82 THR A N 1
ATOM 623 C CA . THR A 1 82 ? -11.929 -1.952 2.159 1.00 85.38 82 THR A CA 1
ATOM 624 C C . THR A 1 82 ? -12.866 -1.018 1.400 1.00 85.38 82 THR A C 1
ATOM 626 O O . THR A 1 82 ? -13.968 -1.416 1.033 1.00 85.38 82 THR A O 1
ATOM 629 N N . VAL A 1 83 ? -12.434 0.219 1.173 1.00 83.19 83 VAL A N 1
ATOM 630 C CA . VAL A 1 83 ? -13.134 1.244 0.393 1.00 83.19 83 VAL A CA 1
ATOM 631 C C . VAL A 1 83 ? -12.265 1.581 -0.811 1.00 83.19 83 VAL A C 1
ATOM 633 O O . VAL A 1 83 ? -11.145 2.057 -0.641 1.00 83.19 83 VAL A O 1
ATOM 636 N N . ARG A 1 84 ? -12.763 1.338 -2.025 1.00 80.62 84 ARG A N 1
ATOM 637 C CA . ARG A 1 84 ? -12.058 1.692 -3.262 1.00 80.62 84 ARG A CA 1
ATOM 638 C C . ARG A 1 84 ? -12.553 3.041 -3.753 1.00 80.62 84 ARG A C 1
ATOM 640 O O . ARG A 1 84 ? -13.725 3.181 -4.075 1.00 80.62 84 ARG A O 1
ATOM 647 N N . LEU A 1 85 ? -11.662 4.027 -3.826 1.00 82.06 85 LEU A N 1
ATOM 648 C CA . LEU A 1 85 ? -12.045 5.399 -4.172 1.00 82.06 85 LEU A CA 1
ATOM 649 C C . LEU A 1 85 ? -12.631 5.501 -5.586 1.00 82.06 85 LEU A C 1
ATOM 651 O O . LEU A 1 85 ? -13.575 6.247 -5.801 1.00 82.06 85 LEU A O 1
ATOM 655 N N . TYR A 1 86 ? -12.128 4.697 -6.525 1.00 73.81 86 TYR A N 1
ATOM 656 C CA . TYR A 1 86 ? -12.624 4.649 -7.907 1.00 73.81 86 TYR A CA 1
ATOM 657 C C . TYR A 1 86 ? -14.015 4.011 -8.058 1.00 73.81 86 TYR A C 1
ATOM 659 O O . TYR A 1 86 ? -14.561 4.022 -9.157 1.00 73.81 86 TYR A O 1
ATOM 667 N N . GLU A 1 87 ? -14.575 3.438 -6.990 1.00 76.44 87 GLU A N 1
ATOM 668 C CA . GLU A 1 87 ? -15.936 2.883 -6.964 1.00 76.44 87 GLU A CA 1
ATOM 669 C C . GLU A 1 87 ? -16.921 3.799 -6.222 1.00 76.44 87 GLU A C 1
ATOM 671 O O . GLU A 1 87 ? -18.105 3.477 -6.134 1.00 76.44 87 GLU A O 1
ATOM 676 N N . LEU A 1 88 ? -16.450 4.924 -5.671 1.00 71.69 88 LEU A N 1
ATOM 677 C CA . LEU A 1 88 ? -17.303 5.863 -4.955 1.00 71.69 88 LEU A CA 1
ATOM 678 C C . LEU A 1 88 ? -18.058 6.773 -5.923 1.00 71.69 88 LEU A C 1
ATOM 680 O O . LEU A 1 88 ? -17.493 7.311 -6.876 1.00 71.69 88 LEU A O 1
ATOM 684 N N . ASP A 1 89 ? -19.335 6.978 -5.616 1.00 65.62 89 ASP A N 1
ATOM 685 C CA . ASP A 1 89 ? -20.124 8.073 -6.159 1.00 65.62 89 ASP A CA 1
ATOM 686 C C . ASP A 1 89 ? -19.819 9.352 -5.356 1.00 65.62 89 ASP A C 1
ATOM 688 O O . ASP A 1 89 ? -19.848 9.345 -4.125 1.00 65.62 89 ASP A O 1
ATOM 692 N N . TYR A 1 90 ? -19.491 10.444 -6.047 1.00 65.50 90 TYR A N 1
ATOM 693 C CA . TYR A 1 90 ? -19.084 11.720 -5.446 1.00 65.50 90 TYR A CA 1
ATOM 694 C C . TYR A 1 90 ? -20.259 12.669 -5.181 1.00 65.50 90 TYR A C 1
ATOM 696 O O . TYR A 1 90 ? -20.043 13.819 -4.810 1.00 65.50 90 TYR A O 1
ATOM 704 N N . ASN A 1 91 ? -21.497 12.209 -5.355 1.00 69.25 91 ASN A N 1
ATOM 705 C CA . ASN A 1 91 ? -22.682 13.063 -5.314 1.00 69.25 91 ASN A CA 1
ATOM 706 C C . ASN A 1 91 ? -22.949 13.778 -3.970 1.00 69.25 91 ASN A C 1
ATOM 708 O O . ASN A 1 91 ? -23.629 14.802 -3.983 1.00 69.25 91 ASN A O 1
ATOM 712 N N . ASP A 1 92 ? -22.428 13.306 -2.828 1.00 66.69 92 ASP A N 1
ATOM 713 C CA . ASP A 1 92 ? -22.715 13.912 -1.511 1.00 66.69 92 ASP A CA 1
ATOM 714 C C . ASP A 1 92 ? -21.497 14.438 -0.724 1.00 66.69 92 ASP A C 1
ATOM 716 O O . ASP A 1 92 ? -21.676 15.081 0.312 1.00 66.69 92 ASP A O 1
ATOM 720 N N . TYR A 1 93 ? -20.271 14.210 -1.219 1.00 56.72 93 TYR A N 1
ATOM 721 C CA . TYR A 1 93 ? -18.992 14.645 -0.627 1.00 56.72 93 TYR A CA 1
ATOM 722 C C . TYR A 1 93 ? -18.833 14.429 0.896 1.00 56.72 93 TYR A C 1
ATOM 724 O O . TYR A 1 93 ? -18.005 15.087 1.536 1.00 56.72 93 TYR A O 1
ATOM 732 N N . SER A 1 94 ? -19.582 13.510 1.512 1.00 53.91 94 SER A N 1
ATOM 733 C CA . SER A 1 94 ? -19.609 13.392 2.969 1.00 53.91 94 SER A CA 1
ATOM 734 C C . SER A 1 94 ? -18.519 12.442 3.493 1.00 53.91 94 SER A C 1
ATOM 736 O O . SER A 1 94 ? -18.602 11.220 3.414 1.00 53.91 94 SER A O 1
ATOM 738 N N . LEU A 1 95 ? -17.456 13.010 4.071 1.00 55.31 95 LEU A N 1
ATOM 739 C CA . LEU A 1 95 ? -16.418 12.273 4.803 1.00 55.31 95 LEU A CA 1
ATOM 740 C C . LEU A 1 95 ? -16.227 12.903 6.186 1.00 55.31 95 LEU A C 1
ATOM 742 O O . LEU A 1 95 ? -15.545 13.913 6.341 1.00 55.31 95 LEU A O 1
ATOM 746 N N . THR A 1 96 ? -16.824 12.303 7.216 1.00 52.88 96 THR A N 1
ATOM 747 C CA . THR A 1 96 ? -16.561 12.664 8.619 1.00 52.88 96 THR A CA 1
ATOM 748 C C . THR A 1 96 ? -15.525 11.697 9.189 1.00 52.88 96 THR A C 1
ATOM 750 O O . THR A 1 96 ? -15.852 10.587 9.607 1.00 52.88 96 THR A O 1
ATOM 753 N N . ALA A 1 97 ? -14.248 12.085 9.173 1.00 50.78 97 ALA A N 1
ATOM 754 C CA . ALA A 1 97 ? -13.188 11.282 9.780 1.00 50.78 97 ALA A CA 1
ATOM 755 C C . ALA A 1 97 ? -13.186 11.460 11.318 1.00 50.78 97 ALA A C 1
ATOM 757 O O . ALA A 1 97 ? -13.229 12.597 11.795 1.00 50.78 97 ALA A O 1
ATOM 758 N N . PRO A 1 98 ? -13.152 10.376 12.118 1.00 58.72 98 PRO A N 1
ATOM 759 C CA . PRO A 1 98 ? -13.080 10.475 13.576 1.00 58.72 98 PRO A CA 1
ATOM 760 C C . PRO A 1 98 ? -11.709 10.965 14.088 1.00 58.72 98 PRO A C 1
ATOM 762 O O . PRO A 1 98 ? -10.751 11.100 13.328 1.00 58.72 98 PRO A O 1
ATOM 765 N N . LYS A 1 99 ? -11.628 11.230 15.406 1.00 66.50 99 LYS A N 1
ATOM 766 C CA . LYS A 1 99 ? -10.401 11.608 16.147 1.00 66.50 99 LYS A CA 1
ATOM 767 C C . LYS A 1 99 ? -9.223 10.660 15.843 1.00 66.50 99 LYS A C 1
ATOM 769 O O . LYS A 1 99 ? -9.454 9.498 15.530 1.00 66.50 99 LYS A O 1
ATOM 774 N N . ARG A 1 100 ? -7.991 11.179 16.012 1.00 71.62 100 ARG A N 1
ATOM 775 C CA . ARG A 1 100 ? -6.671 10.509 15.898 1.00 71.62 100 ARG A CA 1
ATOM 776 C C . ARG A 1 100 ? -6.734 8.972 15.855 1.00 71.62 100 ARG A C 1
ATOM 778 O O . ARG A 1 100 ? -7.175 8.345 16.816 1.00 71.62 100 ARG A O 1
ATOM 785 N N . MET A 1 101 ? -6.221 8.382 14.779 1.00 81.88 101 MET A N 1
ATOM 786 C CA . MET A 1 101 ? -6.224 6.944 14.504 1.00 81.88 101 MET A CA 1
ATOM 787 C C . MET A 1 101 ? -4.848 6.475 14.009 1.00 81.88 101 MET A C 1
ATOM 789 O O . MET A 1 101 ? -4.164 7.238 13.327 1.00 81.88 101 MET 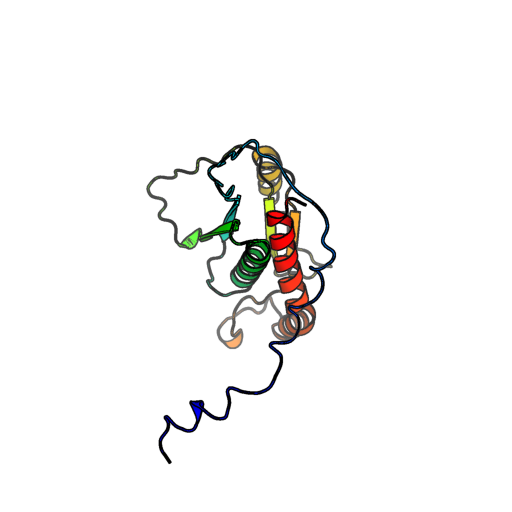A O 1
ATOM 793 N N . PRO A 1 102 ? -4.428 5.231 14.303 1.00 84.81 102 PRO A N 1
ATOM 794 C CA . PRO A 1 102 ? -3.259 4.640 13.662 1.00 84.81 102 PRO A CA 1
ATOM 795 C C . PRO A 1 102 ? -3.432 4.603 12.138 1.00 84.81 102 PRO A C 1
ATOM 797 O O . PRO A 1 102 ? -4.470 4.164 11.646 1.00 84.81 102 PRO A O 1
ATOM 800 N N . VAL A 1 103 ? -2.407 5.026 11.397 1.00 88.69 103 VAL A N 1
ATOM 801 C CA . VAL A 1 103 ? -2.410 5.042 9.927 1.00 88.69 103 VAL A CA 1
ATOM 802 C C . VAL A 1 103 ? -1.246 4.214 9.400 1.00 88.69 103 VAL A C 1
ATOM 804 O O . VAL A 1 103 ? -0.124 4.307 9.901 1.00 88.69 103 VAL A O 1
ATOM 807 N N . VAL A 1 104 ? -1.512 3.411 8.371 1.00 90.12 104 VAL A N 1
ATOM 808 C CA . VAL A 1 104 ? -0.483 2.753 7.561 1.00 90.12 104 VAL A CA 1
ATOM 809 C C . VAL A 1 104 ? -0.658 3.215 6.119 1.00 90.12 104 VAL A C 1
ATOM 811 O O . VAL A 1 104 ? -1.732 3.059 5.543 1.00 90.12 104 VAL A O 1
ATOM 814 N N . LEU A 1 105 ? 0.401 3.782 5.552 1.00 90.50 105 LEU A N 1
ATOM 815 C CA . LEU A 1 105 ? 0.508 4.149 4.149 1.00 90.50 105 LEU A CA 1
ATOM 816 C C . LEU A 1 105 ? 1.231 3.030 3.405 1.00 90.50 105 LEU A C 1
ATOM 818 O O . LEU A 1 105 ? 2.362 2.673 3.735 1.00 90.50 105 LEU A O 1
ATOM 822 N N . ILE A 1 106 ? 0.552 2.455 2.415 1.00 91.44 106 ILE A N 1
ATOM 823 C CA . ILE A 1 106 ? 1.108 1.421 1.544 1.00 91.44 106 ILE A CA 1
ATOM 824 C C . ILE A 1 106 ? 1.375 2.048 0.179 1.00 91.44 106 ILE A C 1
ATOM 826 O O . ILE A 1 106 ? 0.451 2.499 -0.495 1.00 91.44 106 ILE A O 1
ATOM 830 N N . GLU A 1 107 ? 2.636 2.055 -0.238 1.00 89.12 107 GLU A N 1
ATOM 831 C CA . GLU A 1 107 ? 3.081 2.646 -1.496 1.00 89.12 107 GLU A CA 1
ATOM 832 C C . GLU A 1 107 ? 3.649 1.583 -2.430 1.00 89.12 107 GLU A C 1
ATOM 834 O O . GLU A 1 107 ? 4.526 0.806 -2.062 1.00 89.12 107 GLU A O 1
ATOM 839 N N . THR A 1 108 ? 3.178 1.577 -3.675 1.00 90.88 108 THR A N 1
ATOM 840 C CA . THR A 1 108 ? 3.762 0.773 -4.754 1.00 90.88 108 THR A CA 1
ATOM 841 C C . THR A 1 108 ? 4.379 1.709 -5.777 1.00 90.88 108 THR A C 1
ATOM 843 O O . THR A 1 108 ? 3.659 2.404 -6.497 1.00 90.88 108 THR A O 1
ATOM 846 N N . LEU A 1 109 ? 5.705 1.750 -5.822 1.00 89.69 109 LEU A N 1
ATOM 847 C CA . LEU A 1 109 ? 6.460 2.770 -6.535 1.00 89.69 109 LEU A CA 1
ATOM 848 C C . LEU A 1 109 ? 6.994 2.269 -7.876 1.00 89.69 109 LEU A C 1
ATOM 850 O O . LEU A 1 109 ? 7.135 1.067 -8.125 1.00 89.69 109 LEU A O 1
ATOM 854 N N . ASN A 1 110 ? 7.308 3.232 -8.744 1.00 87.25 110 ASN A N 1
ATOM 855 C CA . ASN A 1 110 ? 7.950 2.980 -10.030 1.00 87.25 110 ASN A CA 1
ATOM 856 C C . ASN A 1 110 ? 9.474 2.862 -9.898 1.00 87.25 110 ASN A C 1
ATOM 858 O O . ASN A 1 110 ? 10.069 2.095 -10.654 1.00 87.25 110 ASN A O 1
ATOM 862 N N . GLY A 1 111 ? 10.082 3.640 -8.994 1.00 83.62 111 GLY A N 1
ATOM 863 C CA . GLY A 1 111 ? 11.528 3.702 -8.780 1.00 83.62 111 GLY A CA 1
ATOM 864 C C . GLY A 1 111 ? 12.074 2.576 -7.901 1.00 83.62 111 GLY A C 1
ATOM 865 O O . GLY A 1 111 ? 11.317 1.828 -7.284 1.00 83.62 111 GLY A O 1
ATOM 866 N N . SER A 1 112 ? 13.401 2.463 -7.851 1.00 86.00 112 SER A N 1
ATOM 867 C CA . SER A 1 112 ? 14.130 1.590 -6.920 1.00 86.00 112 SER A CA 1
ATOM 868 C C . SER A 1 112 ? 14.410 2.322 -5.597 1.00 86.00 112 SER A C 1
ATOM 870 O O . SER A 1 112 ? 14.250 3.541 -5.554 1.00 86.00 112 SER A 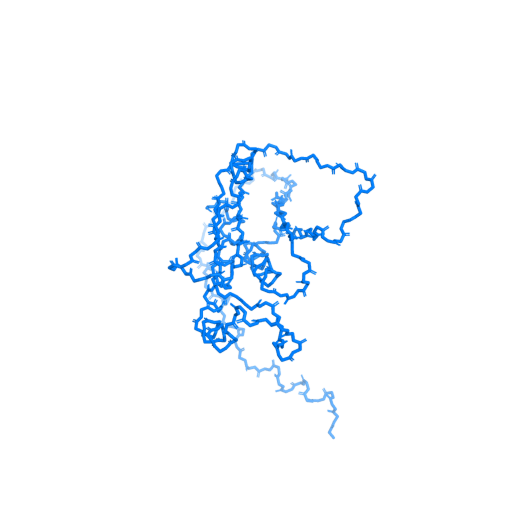O 1
ATOM 872 N N . PRO A 1 113 ? 14.900 1.650 -4.540 1.00 85.31 113 PRO A N 1
ATOM 873 C CA . PRO A 1 113 ? 15.283 2.327 -3.296 1.00 85.31 113 PRO A CA 1
ATOM 874 C C . PRO A 1 113 ? 16.309 3.458 -3.496 1.00 85.31 113 PRO A C 1
ATOM 876 O O . PRO A 1 113 ? 16.207 4.506 -2.869 1.00 85.31 113 PRO A O 1
ATOM 879 N N . LEU A 1 114 ? 17.265 3.280 -4.419 1.00 82.19 114 LEU A N 1
ATOM 880 C CA . LEU A 1 114 ? 18.279 4.292 -4.764 1.00 82.19 114 LEU A CA 1
ATOM 881 C C . LEU A 1 114 ? 17.719 5.451 -5.600 1.00 82.19 114 LEU A C 1
ATOM 883 O O . LEU A 1 114 ? 18.277 6.544 -5.605 1.00 82.19 114 LEU A O 1
ATOM 887 N N . ARG A 1 115 ? 16.629 5.212 -6.334 1.00 75.88 115 ARG A N 1
ATOM 888 C CA . ARG A 1 115 ? 15.914 6.213 -7.136 1.00 75.88 115 ARG A CA 1
ATOM 889 C C . ARG A 1 115 ? 14.488 6.340 -6.620 1.00 75.88 115 ARG A C 1
ATOM 891 O O . ARG A 1 115 ? 13.537 6.243 -7.400 1.00 75.88 115 ARG A O 1
ATOM 898 N N . ASN A 1 116 ? 14.357 6.488 -5.301 1.00 74.00 116 ASN A N 1
ATOM 899 C CA . ASN A 1 116 ? 13.061 6.604 -4.663 1.00 74.00 116 ASN A CA 1
ATOM 900 C C . ASN A 1 116 ? 12.371 7.863 -5.192 1.00 74.00 116 ASN A C 1
ATOM 902 O O . ASN A 1 116 ? 12.876 8.973 -5.045 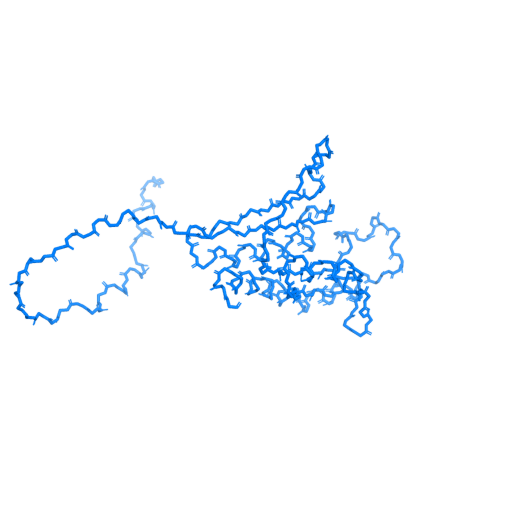1.00 74.00 116 ASN A O 1
ATOM 906 N N . ASN A 1 117 ? 11.241 7.663 -5.859 1.00 68.25 117 ASN A N 1
ATOM 907 C CA . ASN A 1 117 ? 10.420 8.731 -6.404 1.00 68.25 117 ASN A CA 1
ATOM 908 C C . ASN A 1 117 ? 9.142 8.950 -5.583 1.00 68.25 117 ASN A C 1
ATOM 910 O O . ASN A 1 117 ? 8.233 9.636 -6.048 1.00 68.25 117 ASN A O 1
ATOM 914 N N . SER A 1 118 ? 9.051 8.345 -4.395 1.00 69.00 118 SER A N 1
ATOM 915 C CA . SER A 1 118 ? 8.078 8.762 -3.398 1.00 69.00 118 SER A CA 1
ATOM 916 C C . SER A 1 118 ? 8.509 10.112 -2.839 1.00 69.00 118 SER A C 1
ATOM 918 O O . SER A 1 118 ? 9.623 10.272 -2.348 1.00 69.00 118 SER A O 1
ATOM 920 N N . ASN A 1 119 ? 7.597 11.077 -2.897 1.00 65.81 119 ASN A N 1
ATOM 921 C CA . ASN A 1 119 ? 7.728 12.331 -2.164 1.00 65.81 119 ASN A CA 1
ATOM 922 C C . ASN A 1 119 ? 7.121 12.217 -0.751 1.00 65.81 119 ASN A C 1
ATOM 924 O O . ASN A 1 119 ? 6.796 13.248 -0.169 1.00 65.81 119 ASN A O 1
ATOM 928 N N . GLY A 1 120 ? 6.872 10.999 -0.241 1.00 63.22 120 GLY A N 1
ATOM 929 C CA . GLY A 1 120 ? 6.134 10.769 1.008 1.00 63.22 120 GLY A CA 1
ATOM 930 C C . GLY A 1 120 ? 4.764 11.437 0.966 1.00 63.22 120 GLY A C 1
ATOM 931 O O . GLY A 1 120 ? 4.414 12.200 1.847 1.00 63.22 120 GLY A O 1
ATOM 932 N N . TYR A 1 121 ? 4.050 11.346 -0.163 1.00 69.31 121 TYR A N 1
ATOM 933 C CA . TYR A 1 121 ? 2.813 12.111 -0.408 1.00 69.31 121 TYR A CA 1
ATOM 934 C C . TYR A 1 121 ? 2.912 13.652 -0.197 1.00 69.31 121 TYR A C 1
ATOM 936 O O . TYR A 1 121 ? 1.906 14.361 -0.280 1.00 69.31 121 TYR A O 1
ATOM 944 N N . GLY A 1 122 ? 4.106 14.208 0.027 1.00 76.69 122 GLY A N 1
ATOM 945 C CA . GLY A 1 122 ? 4.371 15.623 0.255 1.00 76.69 122 GLY A CA 1
ATOM 946 C C . GLY A 1 122 ? 3.524 16.235 1.374 1.00 76.69 122 GLY A C 1
ATOM 947 O O . GLY A 1 122 ? 3.420 15.721 2.487 1.00 76.69 122 GLY A O 1
ATOM 948 N N . SER A 1 123 ? 2.881 17.361 1.065 1.00 75.62 123 SER A N 1
ATOM 949 C CA . SER A 1 123 ? 1.987 18.061 1.995 1.00 75.62 123 SER A CA 1
ATOM 950 C C . SER A 1 123 ? 0.823 17.196 2.489 1.00 75.62 123 SER A C 1
ATOM 952 O O . SER A 1 123 ? 0.323 17.435 3.588 1.00 75.62 123 SER A O 1
ATOM 954 N N . MET A 1 124 ? 0.411 16.172 1.734 1.00 79.56 124 MET A N 1
ATOM 955 C CA . MET A 1 124 ? -0.674 15.285 2.154 1.00 79.56 124 MET A CA 1
ATOM 956 C C . MET A 1 124 ? -0.274 14.423 3.353 1.00 79.56 124 MET A C 1
ATOM 958 O O . MET A 1 124 ? -1.095 14.243 4.249 1.00 79.56 124 MET A O 1
ATOM 962 N N . GLU A 1 125 ? 0.972 13.940 3.435 1.00 83.12 125 GLU A N 1
ATOM 963 C CA . GLU A 1 125 ? 1.432 13.192 4.615 1.00 83.12 125 GLU A CA 1
ATOM 964 C C . GLU A 1 125 ? 1.464 14.089 5.853 1.00 83.12 125 GLU A C 1
ATOM 966 O O . GLU A 1 125 ? 1.035 13.674 6.929 1.00 83.12 125 GLU A O 1
ATOM 971 N N . HIS A 1 126 ? 1.854 15.359 5.699 1.00 79.31 126 HIS A N 1
ATOM 972 C CA . HIS A 1 126 ? 1.739 16.333 6.782 1.00 79.31 126 HIS A CA 1
ATOM 973 C C . HIS A 1 126 ? 0.282 16.499 7.246 1.00 79.31 126 HIS A C 1
ATOM 975 O O . HIS A 1 126 ? 0.008 16.451 8.447 1.00 79.31 126 HIS A O 1
ATOM 981 N N . CYS A 1 127 ? -0.672 16.626 6.318 1.00 79.19 127 CYS A N 1
ATOM 982 C CA . CYS A 1 127 ? -2.096 16.683 6.655 1.00 79.19 127 CYS A CA 1
ATOM 983 C C . CYS A 1 127 ? -2.572 15.415 7.384 1.00 79.19 127 CYS A C 1
ATOM 985 O O . CYS A 1 127 ? -3.264 15.521 8.397 1.00 79.19 127 CYS A O 1
ATOM 987 N N . ILE A 1 128 ? -2.164 14.229 6.920 1.00 83.25 128 ILE A N 1
ATOM 988 C CA . ILE A 1 128 ? -2.473 12.934 7.550 1.00 83.25 128 ILE A CA 1
ATOM 989 C C . ILE A 1 128 ? -1.911 12.882 8.972 1.00 83.25 128 ILE A C 1
ATOM 991 O O . ILE A 1 128 ? -2.628 12.530 9.907 1.00 83.25 128 ILE A O 1
ATOM 995 N N . LYS A 1 129 ? -0.658 13.299 9.161 1.00 83.12 129 LYS A N 1
ATOM 996 C CA . LYS A 1 129 ? 0.005 13.340 10.465 1.00 83.12 129 LYS A CA 1
ATOM 997 C C . LYS A 1 129 ? -0.732 14.218 11.470 1.00 83.12 129 LYS A C 1
ATOM 999 O O . LYS A 1 129 ? -0.938 13.814 12.615 1.00 83.12 129 LYS A O 1
ATOM 1004 N N . ILE A 1 130 ? -1.134 15.418 11.052 1.00 78.38 130 ILE A N 1
ATOM 1005 C CA . ILE A 1 130 ? -1.854 16.358 11.916 1.00 78.38 130 ILE A CA 1
ATOM 1006 C C . ILE A 1 130 ? -3.264 15.845 12.236 1.00 78.38 130 ILE A C 1
ATOM 1008 O O . ILE A 1 130 ? -3.662 15.861 13.406 1.00 78.38 130 ILE A O 1
ATOM 1012 N N . ALA A 1 131 ? -3.996 15.368 11.225 1.00 76.25 131 ALA A N 1
ATOM 1013 C CA . ALA A 1 131 ? -5.388 14.948 11.363 1.00 76.25 131 ALA A CA 1
ATOM 1014 C C . ALA A 1 131 ? -5.542 13.603 12.092 1.00 76.25 131 ALA A C 1
ATOM 1016 O O . ALA A 1 131 ? -6.399 13.461 12.966 1.00 76.25 131 ALA A O 1
ATOM 1017 N N . LEU A 1 132 ? -4.710 12.618 11.749 1.00 82.19 132 LEU A N 1
ATOM 1018 C CA . LEU A 1 132 ? -4.890 11.217 12.131 1.00 82.19 132 LEU A CA 1
ATOM 1019 C C . LEU A 1 132 ? -3.787 10.727 13.074 1.00 82.19 132 LEU A C 1
ATOM 1021 O O . LEU A 1 132 ? -4.093 10.092 14.079 1.00 82.19 132 LEU A O 1
ATOM 1025 N N . GLY A 1 133 ? -2.531 11.092 12.832 1.00 81.81 133 GLY A N 1
ATOM 1026 C CA . GLY A 1 133 ? -1.379 10.670 13.633 1.00 81.81 133 GLY A CA 1
ATOM 1027 C C . GLY A 1 133 ? -0.218 10.208 12.760 1.00 81.81 133 GLY A C 1
ATOM 1028 O O . GLY A 1 133 ? -0.345 10.172 11.540 1.00 81.81 133 GLY A O 1
ATOM 1029 N N . GLU A 1 134 ? 0.916 9.871 13.381 1.00 87.56 134 GLU A N 1
ATOM 1030 C CA . GLU A 1 134 ? 2.126 9.487 12.642 1.00 87.56 134 GLU A CA 1
ATOM 1031 C C . GLU A 1 134 ? 1.863 8.260 11.751 1.00 87.56 134 GLU A C 1
ATOM 1033 O O . GLU A 1 134 ? 1.551 7.185 12.283 1.00 87.56 134 GLU A O 1
ATOM 1038 N N . PRO A 1 135 ? 1.976 8.390 10.418 1.00 89.06 135 PRO A N 1
ATOM 1039 C CA . PRO A 1 135 ? 1.775 7.267 9.526 1.00 89.06 135 PRO A CA 1
ATOM 1040 C C . PRO A 1 135 ? 2.976 6.323 9.562 1.00 89.06 135 PRO A C 1
ATOM 1042 O O . PRO A 1 135 ? 4.138 6.729 9.567 1.00 89.06 135 PRO A O 1
ATOM 1045 N N . ARG A 1 136 ? 2.692 5.024 9.539 1.00 90.75 136 ARG A N 1
ATOM 1046 C CA . ARG A 1 136 ? 3.692 3.990 9.257 1.00 90.75 136 ARG A CA 1
ATOM 1047 C C . ARG A 1 136 ? 3.710 3.704 7.765 1.00 90.75 136 ARG A C 1
ATOM 1049 O O . ARG A 1 136 ? 2.653 3.686 7.147 1.00 90.75 136 ARG A O 1
ATOM 1056 N N . HIS A 1 137 ? 4.876 3.405 7.210 1.00 90.19 137 HIS A N 1
ATOM 1057 C CA . HIS A 1 137 ? 5.026 3.166 5.776 1.00 90.19 137 HIS A CA 1
ATOM 1058 C C . HIS A 1 137 ? 5.327 1.701 5.476 1.00 90.19 137 HIS A C 1
ATOM 1060 O O . HIS A 1 137 ? 6.132 1.063 6.156 1.00 90.19 137 HIS A O 1
ATOM 1066 N N . VAL A 1 138 ? 4.705 1.187 4.419 1.00 92.50 138 VAL A N 1
ATOM 1067 C CA . VAL A 1 138 ? 5.085 -0.058 3.751 1.00 92.50 138 VAL A CA 1
ATOM 1068 C C . VAL A 1 138 ? 5.286 0.275 2.282 1.00 92.50 138 VAL A C 1
ATOM 1070 O O . VAL A 1 138 ? 4.347 0.684 1.604 1.00 92.50 138 VAL A O 1
ATOM 1073 N N . VAL A 1 139 ? 6.510 0.110 1.791 1.00 91.19 139 VAL A N 1
ATOM 1074 C CA . VAL A 1 139 ? 6.886 0.534 0.440 1.00 91.19 139 VAL A CA 1
ATOM 1075 C C . VAL A 1 139 ? 7.348 -0.672 -0.365 1.00 91.19 139 VAL A C 1
ATOM 1077 O O . VAL A 1 139 ? 8.280 -1.358 0.045 1.00 91.19 139 VAL A O 1
ATOM 1080 N N . ALA A 1 140 ? 6.713 -0.892 -1.514 1.00 92.31 140 ALA A N 1
ATOM 1081 C CA . ALA A 1 140 ? 7.141 -1.836 -2.538 1.00 92.31 140 ALA A CA 1
ATOM 1082 C C . ALA A 1 140 ? 7.728 -1.066 -3.725 1.00 92.31 140 ALA A C 1
ATOM 1084 O O . ALA A 1 140 ? 7.081 -0.181 -4.297 1.00 92.31 140 ALA A O 1
ATOM 1085 N N . TYR A 1 141 ? 8.955 -1.402 -4.107 1.00 92.19 141 TYR A N 1
ATOM 1086 C CA . TYR A 1 141 ? 9.700 -0.692 -5.147 1.00 92.19 141 TYR A CA 1
ATOM 1087 C C . TYR A 1 141 ? 9.593 -1.371 -6.511 1.00 92.19 141 TYR A C 1
ATOM 1089 O O . TYR A 1 141 ? 9.254 -2.546 -6.622 1.00 92.19 141 TYR A O 1
ATOM 1097 N N . ASN A 1 142 ? 9.897 -0.600 -7.556 1.00 91.69 142 ASN A N 1
ATOM 1098 C CA . ASN A 1 142 ? 10.034 -1.037 -8.944 1.00 91.69 142 ASN A CA 1
ATOM 1099 C C . ASN A 1 142 ? 8.903 -1.957 -9.447 1.00 91.69 142 ASN A C 1
ATOM 1101 O O . ASN A 1 142 ? 9.119 -2.876 -10.235 1.00 91.69 142 ASN A O 1
ATOM 1105 N N . THR A 1 143 ? 7.673 -1.682 -9.020 1.00 91.75 143 THR A N 1
ATOM 1106 C CA . THR A 1 143 ? 6.522 -2.546 -9.296 1.00 91.75 143 THR A CA 1
ATOM 1107 C C . THR A 1 143 ? 6.070 -2.472 -10.765 1.00 91.75 143 THR A C 1
ATOM 1109 O O . THR A 1 143 ? 6.435 -1.546 -11.508 1.00 91.75 143 THR A O 1
ATOM 1112 N N . TYR A 1 144 ? 5.264 -3.453 -11.192 1.00 90.88 144 TYR A N 1
ATOM 1113 C CA . TYR A 1 144 ? 4.736 -3.574 -12.559 1.00 90.88 144 TYR A CA 1
ATOM 1114 C C . TYR A 1 144 ? 3.690 -2.498 -12.897 1.00 90.88 144 TYR A C 1
ATOM 1116 O O . TYR A 1 144 ? 2.753 -2.243 -12.141 1.00 90.88 144 TYR A O 1
ATOM 1124 N N . GLN A 1 145 ? 3.769 -1.907 -14.083 1.00 88.31 145 GLN A N 1
ATOM 1125 C CA . GLN A 1 145 ? 2.796 -0.916 -14.560 1.00 88.31 145 GLN A CA 1
ATOM 1126 C C . GLN A 1 145 ? 1.578 -1.613 -15.176 1.00 88.31 145 GLN A C 1
ATOM 1128 O O . GLN A 1 145 ? 0.435 -1.238 -14.911 1.00 88.31 145 GLN A O 1
ATOM 1133 N N . VAL A 1 146 ? 1.812 -2.669 -15.948 1.00 89.31 146 VAL A N 1
ATOM 1134 C CA . VAL A 1 146 ? 0.787 -3.438 -16.660 1.00 89.31 146 VAL A CA 1
ATOM 1135 C C . VAL A 1 146 ? 1.149 -4.920 -16.633 1.00 89.31 146 VAL A C 1
ATOM 1137 O O . VAL A 1 146 ? 2.293 -5.276 -16.379 1.00 89.31 146 VAL A O 1
ATOM 1140 N N . LYS A 1 147 ? 0.171 -5.798 -16.877 1.00 87.12 147 LYS A N 1
ATOM 1141 C CA . LYS A 1 147 ? 0.413 -7.252 -16.912 1.00 87.12 147 LYS A CA 1
ATOM 1142 C C . LYS A 1 147 ? 1.229 -7.687 -18.130 1.00 87.12 147 LYS A C 1
ATOM 1144 O O . LYS A 1 147 ? 2.002 -8.629 -18.035 1.00 87.12 147 LYS A O 1
ATOM 1149 N N . ASN A 1 148 ? 1.013 -7.026 -19.264 1.00 89.69 148 ASN A N 1
ATOM 1150 C CA . ASN A 1 148 ? 1.706 -7.299 -20.515 1.00 89.69 148 ASN A CA 1
ATOM 1151 C C . ASN A 1 148 ? 2.165 -5.964 -21.113 1.00 89.69 148 ASN A C 1
ATOM 1153 O O . ASN A 1 148 ? 1.319 -5.128 -21.438 1.00 89.69 148 ASN A O 1
ATOM 1157 N N . TYR A 1 149 ? 3.482 -5.775 -21.211 1.00 90.69 149 TYR A N 1
ATOM 1158 C CA . TYR A 1 149 ? 4.098 -4.548 -21.718 1.00 90.69 149 TYR A CA 1
ATOM 1159 C C . TYR A 1 149 ? 4.066 -4.458 -23.241 1.00 90.69 149 TYR A C 1
ATOM 1161 O O . TYR A 1 149 ? 3.984 -3.349 -23.747 1.00 90.69 149 TYR A O 1
ATOM 1169 N N . ASP A 1 150 ? 3.998 -5.579 -23.963 1.00 91.69 150 ASP A N 1
ATOM 1170 C CA . ASP A 1 150 ? 3.946 -5.604 -25.435 1.00 91.69 150 ASP A CA 1
ATOM 1171 C C . ASP A 1 150 ? 2.708 -4.884 -25.990 1.00 91.69 150 ASP A C 1
ATOM 1173 O O . ASP A 1 150 ? 2.641 -4.518 -27.159 1.00 91.69 150 ASP A O 1
ATOM 1177 N N . ARG A 1 151 ? 1.698 -4.679 -25.139 1.00 93.31 151 ARG A N 1
ATOM 1178 C CA . ARG A 1 151 ? 0.458 -3.975 -25.474 1.00 93.31 151 ARG A CA 1
ATOM 1179 C C . ARG A 1 151 ? 0.554 -2.451 -25.350 1.00 93.31 151 ARG A C 1
ATOM 1181 O O . ARG A 1 151 ? -0.443 -1.787 -25.626 1.00 93.31 151 ARG A O 1
ATOM 1188 N N . TYR A 1 152 ? 1.676 -1.904 -24.879 1.00 89.62 152 TYR A N 1
ATOM 1189 C CA . TYR A 1 152 ? 1.798 -0.488 -24.536 1.00 89.62 152 TYR A CA 1
ATOM 1190 C C . TYR A 1 152 ? 3.175 0.086 -24.875 1.00 89.62 152 TYR A C 1
ATOM 1192 O O . TYR A 1 152 ? 4.210 -0.524 -24.625 1.00 89.62 152 TYR A O 1
ATOM 1200 N N . GLU A 1 153 ? 3.197 1.337 -25.328 1.00 91.12 153 GLU A N 1
ATOM 1201 C CA . GLU A 1 153 ? 4.433 2.098 -25.514 1.00 91.12 153 GLU A CA 1
ATOM 1202 C C . GLU A 1 153 ? 4.904 2.683 -24.175 1.00 91.12 153 GLU A C 1
ATOM 1204 O O . GLU A 1 153 ? 4.603 3.815 -23.802 1.00 91.12 153 GLU A O 1
ATOM 1209 N N . LEU A 1 154 ? 5.628 1.867 -23.409 1.00 87.75 154 LEU A N 1
ATOM 1210 C CA . LEU A 1 154 ? 6.137 2.198 -22.075 1.00 87.75 154 LEU A CA 1
ATOM 1211 C C . LEU A 1 154 ? 7.670 2.260 -22.045 1.00 87.75 154 LEU A C 1
ATOM 1213 O O . LEU A 1 154 ? 8.290 1.815 -21.082 1.00 87.75 154 LEU A O 1
ATOM 1217 N N . ALA A 1 155 ? 8.285 2.843 -23.080 1.00 86.94 155 ALA A N 1
ATOM 1218 C CA . ALA A 1 155 ? 9.742 2.880 -23.277 1.00 86.94 155 ALA A CA 1
ATOM 1219 C C . ALA A 1 155 ? 10.537 3.509 -22.112 1.00 86.94 155 ALA A C 1
ATOM 1221 O O . ALA A 1 155 ? 11.729 3.256 -21.962 1.00 86.94 155 ALA A O 1
ATOM 1222 N N . GLY A 1 156 ? 9.883 4.295 -21.249 1.00 86.12 156 GLY A N 1
ATOM 1223 C CA . GLY A 1 156 ? 10.475 4.807 -20.008 1.00 86.12 156 GLY A CA 1
ATOM 1224 C C . GLY A 1 156 ? 10.729 3.743 -18.928 1.00 86.12 156 GLY A C 1
ATOM 1225 O O . GLY A 1 156 ? 11.324 4.056 -17.897 1.00 86.12 156 GLY A O 1
ATOM 1226 N N . PHE A 1 157 ? 10.289 2.499 -19.134 1.00 88.50 157 PHE A N 1
ATOM 1227 C CA . PHE A 1 157 ? 10.456 1.386 -18.204 1.00 88.50 157 PHE A CA 1
ATOM 1228 C C . PHE A 1 157 ? 11.125 0.188 -18.888 1.00 88.50 157 PHE A C 1
ATOM 1230 O O . PHE A 1 157 ? 10.784 -0.170 -20.009 1.00 88.50 157 PHE A O 1
ATOM 1237 N N . SER A 1 158 ? 12.032 -0.483 -18.174 1.00 92.56 158 SER A N 1
ATOM 1238 C CA . SER A 1 158 ? 12.538 -1.802 -18.568 1.00 92.56 158 SER A CA 1
ATOM 1239 C C . SER A 1 158 ? 11.666 -2.885 -17.931 1.00 92.56 158 SER A C 1
ATOM 1241 O O . SER A 1 158 ? 11.656 -3.029 -16.706 1.00 92.56 158 SER A O 1
ATOM 1243 N N . GLU A 1 159 ? 10.918 -3.625 -18.754 1.00 93.44 159 GLU A N 1
ATOM 1244 C CA . GLU A 1 159 ? 10.107 -4.765 -18.301 1.00 93.44 159 GLU A CA 1
ATOM 1245 C C . GLU A 1 159 ? 10.984 -5.839 -17.656 1.00 93.44 159 GLU A C 1
ATOM 1247 O O . GLU A 1 159 ? 10.687 -6.283 -16.554 1.00 93.44 159 GLU A O 1
ATOM 1252 N N . GLU A 1 160 ? 12.112 -6.169 -18.284 1.00 94.00 160 GLU A N 1
ATOM 1253 C CA . GLU A 1 160 ? 13.064 -7.165 -17.790 1.00 94.00 160 GLU A CA 1
ATOM 1254 C C . GLU A 1 160 ? 13.591 -6.813 -16.390 1.00 94.00 160 GLU A C 1
ATOM 1256 O O . GLU A 1 160 ? 13.553 -7.638 -15.475 1.00 94.00 160 GLU A O 1
ATOM 1261 N N . ALA A 1 161 ? 14.014 -5.562 -16.178 1.00 93.06 161 ALA A N 1
ATOM 1262 C CA . ALA A 1 161 ? 14.491 -5.119 -14.871 1.00 93.06 161 ALA A CA 1
ATOM 1263 C C . ALA A 1 161 ? 13.378 -5.139 -13.811 1.00 93.06 161 ALA A C 1
ATOM 1265 O O . ALA A 1 161 ? 13.631 -5.430 -12.640 1.00 93.06 161 ALA A O 1
ATOM 1266 N N . LYS A 1 162 ? 12.138 -4.828 -14.204 1.00 93.06 162 LYS A N 1
ATOM 1267 C CA . LYS A 1 162 ? 10.966 -4.902 -13.322 1.00 93.06 162 LYS A CA 1
ATOM 1268 C C . LYS A 1 162 ? 10.618 -6.335 -12.963 1.00 93.06 162 LYS A C 1
ATOM 1270 O O . LYS A 1 162 ? 10.327 -6.598 -11.799 1.00 93.06 162 LYS A O 1
ATOM 1275 N N . ARG A 1 163 ? 10.679 -7.248 -13.932 1.00 94.69 163 ARG A N 1
ATOM 1276 C CA . ARG A 1 163 ? 10.475 -8.687 -13.746 1.00 94.69 163 ARG A CA 1
ATOM 1277 C C . ARG A 1 163 ? 11.438 -9.237 -12.723 1.00 94.69 163 ARG A C 1
ATOM 1279 O O . ARG A 1 163 ? 11.003 -9.750 -11.700 1.00 94.69 163 ARG A O 1
ATOM 1286 N N . LYS A 1 164 ? 12.729 -9.011 -12.958 1.00 95.44 164 LYS A N 1
ATOM 1287 C CA . LYS A 1 164 ? 13.789 -9.451 -12.060 1.00 95.44 164 LYS A CA 1
ATOM 1288 C C . LYS A 1 164 ? 13.562 -8.945 -10.635 1.00 95.44 164 LYS A C 1
ATOM 1290 O O . LYS A 1 164 ? 13.552 -9.732 -9.699 1.00 95.44 164 LYS A O 1
ATOM 1295 N N . TRP A 1 165 ? 13.299 -7.645 -10.480 1.00 95.06 165 TRP A N 1
ATOM 1296 C CA . TRP A 1 165 ? 13.035 -7.067 -9.163 1.00 95.06 165 TRP A CA 1
ATOM 1297 C C . TRP A 1 165 ? 11.823 -7.701 -8.480 1.00 95.06 165 TRP A C 1
ATOM 1299 O O . TRP A 1 165 ? 11.879 -8.026 -7.296 1.00 95.06 165 TRP A O 1
ATOM 1309 N N . ARG A 1 166 ? 10.724 -7.866 -9.222 1.00 93.56 166 ARG A N 1
ATOM 1310 C CA . ARG A 1 166 ? 9.496 -8.474 -8.715 1.00 93.56 166 ARG A CA 1
ATOM 1311 C C . ARG A 1 166 ? 9.754 -9.901 -8.243 1.00 93.56 166 ARG A C 1
ATOM 1313 O O . ARG A 1 166 ? 9.355 -10.237 -7.137 1.00 93.56 166 ARG A O 1
ATOM 1320 N N . ASP A 1 167 ? 10.409 -10.714 -9.058 1.00 95.12 167 ASP A N 1
ATOM 1321 C CA . ASP A 1 167 ? 10.662 -12.118 -8.737 1.00 95.12 167 ASP A CA 1
ATOM 1322 C C . ASP A 1 167 ? 11.562 -12.262 -7.498 1.00 95.12 167 ASP A C 1
ATOM 1324 O O . ASP A 1 167 ? 11.402 -13.203 -6.726 1.00 95.12 167 ASP A O 1
ATOM 1328 N N . GLU A 1 168 ? 12.450 -11.294 -7.263 1.00 96.25 168 GLU A N 1
ATOM 1329 C CA . GLU A 1 168 ? 13.330 -11.254 -6.092 1.00 96.25 168 GLU A CA 1
ATOM 1330 C C . GLU A 1 168 ? 12.640 -10.737 -4.811 1.00 96.25 168 GLU A C 1
ATOM 1332 O O . GLU A 1 168 ? 12.931 -11.242 -3.730 1.00 96.25 168 GLU A O 1
ATOM 1337 N N . HIS A 1 169 ? 11.741 -9.746 -4.899 1.00 95.75 169 HIS A N 1
ATOM 1338 C CA . HIS A 1 169 ? 11.289 -8.977 -3.720 1.00 95.75 169 HIS A CA 1
ATOM 1339 C C . HIS A 1 169 ? 9.788 -9.066 -3.423 1.00 95.75 169 HIS A C 1
ATOM 1341 O O . HIS A 1 169 ? 9.355 -8.698 -2.331 1.00 95.75 169 HIS A O 1
ATOM 1347 N N . TRP A 1 170 ? 8.961 -9.516 -4.371 1.00 95.31 170 TRP A N 1
ATOM 1348 C CA . TRP A 1 170 ? 7.511 -9.345 -4.255 1.00 95.31 170 TRP A CA 1
ATOM 1349 C C . TRP A 1 170 ? 6.904 -10.099 -3.074 1.00 95.31 170 TRP A C 1
ATOM 1351 O O . TRP A 1 170 ? 6.085 -9.537 -2.354 1.00 95.31 170 TRP A O 1
ATOM 1361 N N . GLU A 1 171 ? 7.338 -11.333 -2.826 1.00 97.19 171 GLU A N 1
ATOM 1362 C CA . GLU A 1 171 ? 6.852 -12.112 -1.681 1.00 97.19 171 GLU A CA 1
ATOM 1363 C C . GLU A 1 171 ? 7.237 -11.468 -0.340 1.00 97.19 171 GLU A C 1
ATOM 1365 O O . GLU A 1 171 ? 6.440 -11.451 0.598 1.00 97.19 171 GLU A O 1
ATOM 1370 N N . GLU A 1 172 ? 8.422 -10.857 -0.257 1.00 97.12 172 GLU A N 1
ATOM 1371 C CA . GLU A 1 172 ? 8.847 -10.104 0.925 1.00 97.12 172 GLU A CA 1
ATOM 1372 C C . GLU A 1 172 ? 7.973 -8.859 1.132 1.00 97.12 172 GLU A C 1
ATOM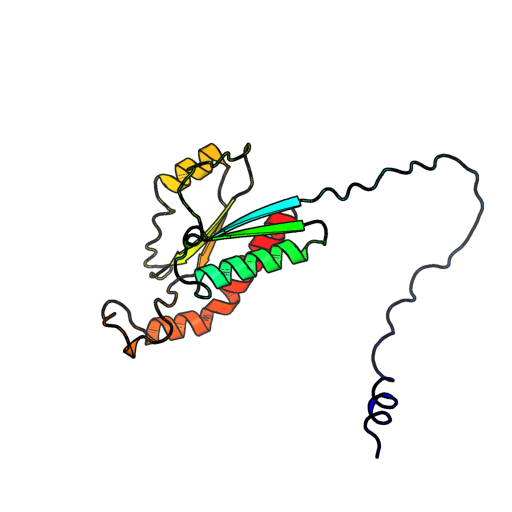 1374 O O . GLU A 1 172 ? 7.532 -8.578 2.248 1.00 97.12 172 GLU A O 1
ATOM 1379 N N . ASP A 1 173 ? 7.671 -8.123 0.062 1.00 96.62 173 ASP A N 1
ATOM 1380 C CA . ASP A 1 173 ? 6.814 -6.938 0.123 1.00 96.62 173 ASP A CA 1
ATOM 1381 C C . ASP A 1 173 ? 5.374 -7.292 0.533 1.00 96.62 173 ASP A C 1
ATOM 1383 O O . ASP A 1 173 ? 4.785 -6.621 1.390 1.00 96.62 173 ASP A O 1
ATOM 1387 N N . LEU A 1 174 ? 4.834 -8.399 0.012 1.00 97.75 174 LEU A N 1
ATOM 1388 C CA . LEU A 1 174 ? 3.551 -8.954 0.445 1.00 97.75 174 LEU A CA 1
ATOM 1389 C C . LEU A 1 174 ? 3.569 -9.325 1.935 1.00 97.75 174 LEU A C 1
ATOM 1391 O O . LEU A 1 174 ? 2.608 -9.025 2.653 1.00 97.75 174 LEU A O 1
ATOM 1395 N N . GLN A 1 175 ? 4.660 -9.923 2.420 1.00 98.12 175 GLN A N 1
ATOM 1396 C CA . GLN A 1 175 ? 4.812 -10.263 3.834 1.00 98.12 175 GLN A CA 1
ATOM 1397 C C . GLN A 1 175 ? 4.889 -9.012 4.718 1.00 98.12 175 GLN A C 1
ATOM 1399 O O . GLN A 1 175 ? 4.239 -8.964 5.763 1.00 98.12 175 GLN A O 1
ATOM 1404 N N . LYS A 1 176 ? 5.598 -7.957 4.294 1.00 97.62 176 LYS A N 1
ATOM 1405 C CA . LYS A 1 176 ? 5.633 -6.668 5.013 1.00 97.62 176 LYS A CA 1
ATOM 1406 C C . LYS A 1 176 ? 4.238 -6.063 5.148 1.00 97.62 176 LYS A C 1
ATOM 1408 O O . LYS A 1 176 ? 3.886 -5.576 6.225 1.00 97.62 176 LYS A O 1
ATOM 1413 N N . ALA A 1 177 ? 3.438 -6.100 4.080 1.00 97.38 177 ALA A N 1
ATOM 14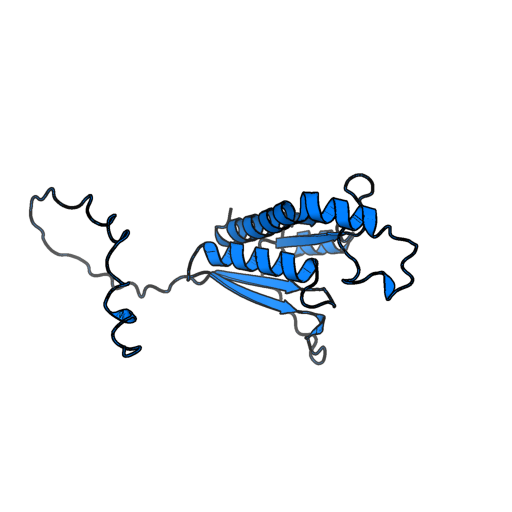14 C CA . ALA A 1 177 ? 2.062 -5.610 4.107 1.00 97.38 177 ALA A CA 1
ATOM 1415 C C . ALA A 1 177 ? 1.197 -6.424 5.075 1.00 97.38 177 ALA A C 1
ATOM 1417 O O . ALA A 1 177 ? 0.488 -5.852 5.907 1.00 97.38 177 ALA A O 1
ATOM 1418 N N . PHE A 1 178 ? 1.306 -7.751 5.012 1.00 98.06 178 PHE A N 1
ATOM 1419 C CA . PHE A 1 178 ? 0.628 -8.659 5.929 1.00 98.06 178 PHE A CA 1
ATOM 1420 C C . PHE A 1 178 ? 1.001 -8.379 7.394 1.00 98.06 178 PHE A C 1
ATOM 1422 O O . PHE A 1 178 ? 0.126 -8.176 8.239 1.00 98.06 178 PHE A O 1
ATOM 1429 N N . ASP A 1 179 ? 2.290 -8.276 7.707 1.00 97.69 179 ASP A N 1
ATOM 1430 C CA . ASP A 1 179 ? 2.760 -8.008 9.066 1.00 97.69 179 ASP A CA 1
ATOM 1431 C C . ASP A 1 179 ? 2.317 -6.632 9.573 1.00 97.69 179 ASP A C 1
ATOM 1433 O O . ASP A 1 179 ? 1.985 -6.479 10.750 1.00 97.69 179 ASP A O 1
ATOM 1437 N N . ALA A 1 180 ? 2.270 -5.621 8.701 1.00 96.25 180 ALA A N 1
ATOM 1438 C CA . ALA A 1 180 ? 1.755 -4.302 9.053 1.00 96.25 180 ALA A CA 1
ATOM 1439 C C . ALA A 1 180 ? 0.269 -4.353 9.439 1.00 96.25 180 ALA A C 1
ATOM 1441 O O . ALA A 1 180 ? -0.120 -3.756 10.446 1.00 96.25 180 ALA A O 1
ATOM 1442 N N . GLY A 1 181 ? -0.543 -5.110 8.694 1.00 95.00 181 GLY A N 1
ATOM 1443 C CA . GLY A 1 181 ? -1.950 -5.335 9.025 1.00 95.00 181 GLY A CA 1
ATOM 1444 C C . GLY A 1 181 ? -2.120 -6.042 10.362 1.00 95.00 181 GLY A C 1
ATOM 1445 O O . GLY A 1 181 ? -2.899 -5.605 11.213 1.00 95.00 181 GLY A O 1
ATOM 1446 N N . ARG A 1 182 ? -1.316 -7.084 10.591 1.00 96.00 182 ARG A N 1
ATOM 1447 C CA . ARG A 1 182 ? -1.283 -7.818 11.858 1.00 96.00 182 ARG A CA 1
ATOM 1448 C C . ARG A 1 182 ? -0.980 -6.893 13.041 1.00 96.00 182 ARG A C 1
ATOM 1450 O O . ARG A 1 182 ? -1.710 -6.900 14.030 1.00 96.00 182 ARG A O 1
ATOM 1457 N N . ARG A 1 183 ? 0.070 -6.073 12.932 1.00 94.44 183 ARG A N 1
ATOM 1458 C CA . ARG A 1 183 ? 0.477 -5.116 13.977 1.00 94.44 183 ARG A CA 1
ATOM 1459 C C . ARG A 1 183 ? -0.608 -4.076 14.254 1.00 94.44 183 ARG A C 1
ATOM 1461 O O . ARG A 1 183 ? -0.929 -3.834 15.415 1.00 94.44 183 ARG A O 1
ATOM 1468 N N . MET A 1 184 ? -1.235 -3.530 13.205 1.00 92.25 184 MET A N 1
ATOM 1469 C CA . MET A 1 184 ? -2.335 -2.572 13.365 1.00 92.25 184 MET A CA 1
ATOM 1470 C C . MET A 1 184 ? -3.493 -3.169 14.174 1.00 92.25 184 MET A C 1
ATOM 1472 O O . MET A 1 184 ? -3.975 -2.531 15.107 1.00 92.25 184 MET A O 1
ATOM 1476 N N . ALA A 1 185 ? -3.914 -4.395 13.859 1.00 91.69 185 ALA A N 1
ATOM 1477 C CA . ALA A 1 185 ? -4.989 -5.066 14.589 1.00 91.69 185 ALA A CA 1
ATOM 1478 C C . ALA A 1 185 ? -4.609 -5.382 16.051 1.00 91.69 185 ALA A C 1
ATOM 1480 O O . ALA A 1 185 ? -5.428 -5.212 16.964 1.00 91.69 185 ALA A O 1
ATOM 1481 N N . ALA A 1 186 ? -3.352 -5.760 16.292 1.00 89.00 186 ALA A N 1
ATOM 1482 C CA . ALA A 1 186 ? -2.811 -5.969 17.633 1.00 89.00 186 ALA A CA 1
ATOM 1483 C C . ALA A 1 186 ? -2.695 -4.667 18.454 1.00 89.00 186 ALA A C 1
ATOM 1485 O O . ALA A 1 186 ? -2.710 -4.722 19.682 1.00 89.00 186 ALA A O 1
ATOM 1486 N N . GLY A 1 187 ? -2.653 -3.499 17.803 1.00 84.31 187 GLY A N 1
ATOM 1487 C CA . GLY A 1 187 ? -2.461 -2.205 18.464 1.00 84.31 187 GLY A CA 1
ATOM 1488 C C . GLY A 1 187 ? -1.015 -1.955 18.904 1.00 84.31 187 GLY A C 1
ATOM 1489 O O . GLY A 1 187 ? -0.798 -1.194 19.846 1.00 84.31 187 GLY A O 1
ATOM 1490 N N . ILE A 1 188 ? -0.051 -2.606 18.242 1.00 72.62 188 ILE A N 1
ATOM 1491 C CA . ILE A 1 188 ? 1.397 -2.489 18.486 1.00 72.62 188 ILE A CA 1
ATOM 1492 C C . ILE A 1 188 ? 2.085 -1.780 17.334 1.00 72.62 188 ILE A C 1
ATOM 1494 O O . ILE A 1 188 ? 1.660 -1.948 16.170 1.00 72.62 188 ILE A O 1
#

Sequence (188 aa):
MDRRDFLKESAIGIAALAFTSLLDHQVAAAPAERIKNRNSHINMKKIIVIDGGPRPNMNTAQMLQKFAEGARSQGADIEVKTVRLYELDYNDYSLTAPKRMPVVLIETLNGSPLRNNSNGYGSMEHCIKIALGEPRHVVAYNTYQVKNYDRYELAGFSEEAKRKWRDEHWEEDLQKAFDAGRRMAAGI